Protein AF-A0A3N5RSR6-F1 (afdb_monomer_lite)

Secondary structure (DSSP, 8-state):
-----------SSSSGGGSSSSS-------------PPP-----EEEEEEEEEEEPPPSPEETT-EEEEEEEEEEEEEEEETTEEEEEEEEE--S-EEEEEES-TTTEEEESSEEETTSSHHHHSTTS---TTS-TT-EEEEEEE-SSEEEEEEEEEEETTEEE--EEEEEEE--EEEEEEEEEEE-SS-EEEEEEEEEEEE-TTSSEEEEEE--EEEEE-----TTEEEEEE----EEEEEEEEESTTSSSPEEEEEEEE-----EEEEEE--SSS-------------S-S----EEEESSSSEEEEEEETTTEEEEEEEEEE--

Structure (mmCIF, N/CA/C/O backbone):
data_AF-A0A3N5RSR6-F1
#
_entry.id   AF-A0A3N5RSR6-F1
#
loop_
_atom_site.group_PDB
_atom_site.id
_atom_site.type_symbol
_atom_site.label_atom_id
_atom_site.label_alt_id
_atom_site.label_comp_id
_atom_site.label_asym_id
_atom_site.label_entity_id
_atom_site.label_seq_id
_atom_site.pdbx_PDB_ins_code
_atom_site.Cartn_x
_atom_site.Cartn_y
_atom_site.Cartn_z
_atom_site.occupancy
_atom_site.B_iso_or_equiv
_atom_site.auth_seq_id
_atom_site.auth_comp_id
_atom_site.auth_asym_id
_atom_site.auth_atom_id
_atom_site.pdbx_PDB_model_num
ATOM 1 N N . MET A 1 1 ? 34.751 29.344 26.818 1.00 46.00 1 MET A N 1
ATOM 2 C CA . MET A 1 1 ? 35.137 29.212 28.244 1.00 46.00 1 MET A CA 1
ATOM 3 C C . MET A 1 1 ? 34.267 30.124 29.104 1.00 46.00 1 MET A C 1
ATOM 5 O O . MET A 1 1 ? 34.476 31.326 29.094 1.00 46.00 1 MET A O 1
ATOM 9 N N . LYS A 1 2 ? 33.291 29.572 29.833 1.00 42.16 2 LYS A N 1
ATOM 10 C CA . LYS A 1 2 ? 32.682 30.197 31.022 1.00 42.16 2 LYS A CA 1
ATOM 11 C C . LYS A 1 2 ? 32.022 29.085 31.840 1.00 42.16 2 LYS A C 1
ATOM 13 O O . LYS A 1 2 ? 31.161 28.369 31.344 1.00 42.16 2 LYS A O 1
ATOM 18 N N . ARG A 1 3 ? 32.546 28.877 33.049 1.00 50.34 3 ARG A N 1
ATOM 19 C CA . ARG A 1 3 ? 32.083 27.916 34.059 1.00 50.34 3 ARG A CA 1
ATOM 20 C C . ARG A 1 3 ? 30.879 28.501 34.797 1.00 50.34 3 ARG A C 1
ATOM 22 O O . ARG A 1 3 ? 30.901 29.691 35.086 1.00 50.34 3 ARG A O 1
ATOM 29 N N . SER A 1 4 ? 29.947 27.659 35.239 1.00 43.00 4 SER A N 1
ATOM 30 C CA . SER A 1 4 ? 29.294 27.838 36.543 1.00 43.00 4 SER A CA 1
ATOM 31 C C . SER A 1 4 ? 28.630 26.535 36.995 1.00 43.00 4 SER A C 1
ATOM 33 O O . SER A 1 4 ? 27.736 26.021 36.331 1.00 43.00 4 SER A O 1
ATOM 35 N N . ARG A 1 5 ? 29.133 25.985 38.106 1.00 54.22 5 ARG A N 1
ATOM 36 C CA . ARG A 1 5 ? 28.561 24.882 38.888 1.00 54.22 5 ARG A CA 1
ATOM 37 C C . ARG A 1 5 ? 27.907 25.503 40.121 1.00 54.22 5 ARG A C 1
ATOM 39 O O . ARG A 1 5 ? 28.571 26.266 40.812 1.00 54.22 5 ARG A O 1
ATOM 46 N N . PHE A 1 6 ? 26.688 25.093 40.441 1.00 48.69 6 PHE A N 1
ATOM 47 C CA . PHE A 1 6 ? 25.982 25.348 41.702 1.00 48.69 6 PHE A CA 1
ATOM 48 C C . PHE A 1 6 ? 24.958 24.202 41.868 1.00 48.69 6 PHE A C 1
ATOM 50 O O . PHE A 1 6 ? 24.439 23.735 40.865 1.00 48.69 6 PHE A O 1
ATOM 57 N N . TYR A 1 7 ? 24.635 23.631 43.029 1.00 45.34 7 TYR A N 1
ATOM 58 C CA . TYR A 1 7 ? 24.919 23.970 44.420 1.00 45.34 7 TYR A CA 1
ATOM 59 C C . TYR A 1 7 ? 24.929 22.673 45.254 1.00 45.34 7 TYR A C 1
ATOM 61 O O . TYR A 1 7 ? 24.190 21.729 44.985 1.00 45.34 7 TYR A O 1
ATOM 69 N N . LYS A 1 8 ? 25.783 22.645 46.277 1.00 49.31 8 LYS A N 1
ATOM 70 C CA . LYS A 1 8 ? 26.030 21.540 47.210 1.00 49.31 8 LYS A CA 1
ATOM 71 C C . LYS A 1 8 ? 25.359 21.907 48.542 1.00 49.31 8 LYS A C 1
ATOM 73 O O . LYS A 1 8 ? 25.861 22.789 49.224 1.00 49.31 8 LYS A O 1
ATOM 78 N N . HIS A 1 9 ? 24.264 21.254 48.931 1.00 47.22 9 HIS A N 1
ATOM 79 C CA . HIS A 1 9 ? 23.687 21.389 50.280 1.00 47.22 9 HIS A CA 1
ATOM 80 C C . HIS A 1 9 ? 23.251 20.019 50.806 1.00 47.22 9 HIS A C 1
ATOM 82 O O . HIS A 1 9 ? 22.114 19.597 50.650 1.00 47.22 9 HIS A O 1
ATOM 88 N N . GLN A 1 10 ? 24.188 19.299 51.425 1.00 53.41 10 GLN A N 1
ATOM 89 C CA . GLN A 1 10 ? 23.918 17.998 52.044 1.00 53.41 10 GLN A CA 1
ATOM 90 C C . GLN A 1 10 ? 24.814 17.790 53.275 1.00 53.41 10 GLN A C 1
ATOM 92 O O . GLN A 1 10 ? 25.630 16.874 53.314 1.00 53.41 10 GLN A O 1
ATOM 97 N N . LYS A 1 11 ? 24.741 18.690 54.270 1.00 52.78 11 LYS A N 1
ATOM 98 C CA . LYS A 1 11 ? 25.558 18.571 55.499 1.00 52.78 11 LYS A CA 1
ATOM 99 C C . LYS A 1 11 ? 24.916 19.061 56.811 1.00 52.78 11 LYS A C 1
ATOM 101 O O . LYS A 1 11 ? 25.646 19.319 57.755 1.00 52.78 11 LYS A O 1
ATOM 106 N N . TRP A 1 12 ? 23.585 19.131 56.920 1.00 49.50 12 TRP A N 1
ATOM 107 C CA . TRP A 1 12 ? 22.927 19.617 58.154 1.00 49.50 12 TRP A CA 1
ATOM 108 C C . TRP A 1 12 ? 21.860 18.693 58.774 1.00 49.50 12 TRP A C 1
ATOM 110 O O . TRP A 1 12 ? 21.184 19.089 59.711 1.00 49.50 12 TRP A O 1
ATOM 120 N N . HIS A 1 13 ? 21.714 17.439 58.332 1.00 49.50 13 HIS A N 1
ATOM 121 C CA . HIS A 1 13 ? 20.708 16.510 58.896 1.00 49.50 13 HIS A CA 1
ATOM 122 C C . HIS A 1 13 ? 21.265 15.433 59.841 1.00 49.50 13 HIS A C 1
ATOM 124 O O . HIS A 1 13 ? 20.544 14.519 60.222 1.00 49.50 13 HIS A O 1
ATOM 130 N N . LYS A 1 14 ? 22.535 15.526 60.261 1.00 48.72 14 LYS A N 1
ATOM 131 C CA . LYS A 1 14 ? 23.164 14.508 61.127 1.00 48.72 14 LYS A CA 1
ATOM 132 C C . LYS A 1 14 ? 23.177 14.824 62.629 1.00 48.72 14 LYS A C 1
ATOM 134 O O . LYS A 1 14 ? 23.734 14.038 63.380 1.00 48.72 14 LYS A O 1
ATOM 139 N N . ILE A 1 15 ? 22.568 15.925 63.081 1.00 53.19 15 ILE A N 1
ATOM 140 C CA . ILE A 1 15 ? 22.637 16.337 64.501 1.00 53.19 15 ILE A CA 1
ATOM 141 C C . ILE A 1 15 ? 21.310 16.128 65.263 1.00 53.19 15 ILE A C 1
ATOM 143 O O . ILE A 1 15 ? 21.313 16.067 66.484 1.00 53.19 15 ILE A O 1
ATOM 147 N N . ILE A 1 16 ? 20.182 15.893 64.582 1.00 54.12 16 ILE A N 1
ATOM 148 C CA . ILE A 1 16 ? 18.866 15.753 65.247 1.00 54.12 16 ILE A CA 1
ATOM 149 C C . ILE A 1 16 ? 18.558 14.299 65.686 1.00 54.12 16 ILE A C 1
ATOM 151 O O . ILE A 1 16 ? 17.614 14.052 66.426 1.00 54.12 16 ILE A O 1
ATOM 155 N N . LEU A 1 17 ? 19.387 13.317 65.315 1.00 50.59 17 LEU A N 1
ATOM 156 C CA . LEU A 1 17 ? 19.081 11.884 65.488 1.00 50.59 17 LEU A CA 1
ATOM 157 C C . LEU A 1 17 ? 19.551 11.256 66.820 1.00 50.59 17 LEU A C 1
ATOM 159 O O . LEU A 1 17 ? 19.378 10.060 67.009 1.00 50.59 17 LEU A O 1
ATOM 163 N N . ILE A 1 18 ? 20.131 12.025 67.750 1.00 54.00 18 ILE A N 1
ATOM 164 C CA . ILE A 1 18 ? 20.679 11.484 69.019 1.00 54.00 18 ILE A CA 1
ATOM 165 C C . ILE A 1 18 ? 19.851 11.894 70.257 1.00 54.00 18 ILE A C 1
ATOM 167 O O . ILE A 1 18 ? 20.045 11.353 71.339 1.00 54.00 18 ILE A O 1
ATOM 171 N N . MET A 1 19 ? 18.852 12.774 70.115 1.00 46.53 19 MET A N 1
ATOM 172 C CA . MET A 1 19 ? 18.077 13.310 71.249 1.00 46.53 19 MET A CA 1
ATOM 173 C C . MET A 1 19 ? 16.662 12.721 71.423 1.00 46.53 19 MET A C 1
ATOM 175 O O . MET A 1 19 ? 15.811 13.341 72.048 1.00 46.53 19 MET A O 1
ATOM 179 N N . ILE A 1 20 ? 16.388 11.520 70.900 1.00 53.72 20 ILE A N 1
ATOM 180 C CA . ILE A 1 20 ? 15.117 10.798 71.135 1.00 53.72 20 ILE A CA 1
ATOM 181 C C . ILE A 1 20 ? 15.414 9.327 71.464 1.00 53.72 20 ILE A C 1
ATOM 183 O O . ILE A 1 20 ? 14.908 8.413 70.823 1.00 53.72 20 ILE A O 1
ATOM 187 N N . PHE A 1 21 ? 16.306 9.076 72.427 1.00 46.81 21 PHE A N 1
ATOM 188 C CA . PHE A 1 21 ? 16.600 7.704 72.872 1.00 46.81 21 PHE A CA 1
ATOM 189 C C . PHE A 1 21 ? 16.637 7.516 74.397 1.00 46.81 21 PHE A C 1
ATOM 191 O O . PHE A 1 21 ? 17.017 6.452 74.866 1.00 46.81 21 PHE A O 1
ATOM 198 N N . LEU A 1 22 ? 16.229 8.515 75.193 1.00 49.72 22 LEU A N 1
ATOM 199 C CA . LEU A 1 22 ? 16.412 8.475 76.656 1.00 49.72 22 LEU A CA 1
ATOM 200 C C . LEU A 1 22 ? 15.155 8.711 77.511 1.00 49.72 22 LEU A C 1
ATOM 202 O O . LEU A 1 22 ? 15.279 8.861 78.720 1.00 49.72 22 LEU A O 1
ATOM 206 N N . LEU A 1 23 ? 13.946 8.685 76.941 1.00 51.28 23 LEU A N 1
ATOM 207 C CA . LEU A 1 23 ? 12.697 8.878 77.702 1.00 51.28 23 LEU A CA 1
ATOM 208 C C . LEU A 1 23 ? 11.580 7.913 77.263 1.00 51.28 23 LEU A C 1
ATOM 210 O O . LEU A 1 23 ? 10.551 8.335 76.749 1.00 51.28 23 LEU A O 1
ATOM 214 N N . SER A 1 24 ? 11.762 6.603 77.455 1.00 45.47 24 SER A N 1
ATOM 215 C CA . SER A 1 24 ? 10.621 5.664 77.532 1.00 45.47 24 SER A CA 1
ATOM 216 C C . SER A 1 24 ? 10.958 4.394 78.323 1.00 45.47 24 SER A C 1
ATOM 218 O O . SER A 1 24 ? 10.779 3.266 77.876 1.00 45.47 24 SER A O 1
ATOM 220 N N . SER A 1 25 ? 11.451 4.571 79.545 1.00 50.78 25 SER A N 1
ATOM 221 C CA . SER A 1 25 ? 11.433 3.519 80.560 1.00 50.78 25 SER A CA 1
ATOM 222 C C . SER A 1 25 ? 10.111 3.578 81.328 1.00 50.78 25 SER A C 1
ATOM 224 O O . SER A 1 25 ? 9.869 4.547 82.044 1.00 50.78 25 SER A O 1
ATOM 226 N N . GLY A 1 26 ? 9.297 2.524 81.222 1.00 53.34 26 GLY A N 1
ATOM 227 C CA . GLY A 1 26 ? 8.285 2.200 82.231 1.00 53.34 26 GLY A CA 1
ATOM 228 C C . GLY A 1 26 ? 6.832 2.243 81.767 1.00 53.34 26 GLY A C 1
ATOM 229 O O . GLY A 1 26 ? 6.121 3.206 82.021 1.00 53.34 26 GLY A O 1
ATOM 230 N N . SER A 1 27 ? 6.354 1.133 81.206 1.00 43.19 27 SER A N 1
ATOM 231 C CA . SER A 1 27 ? 5.020 0.633 81.543 1.00 43.19 27 SER A CA 1
ATOM 232 C C . SER A 1 27 ? 4.969 -0.867 81.267 1.00 43.19 27 SER A C 1
ATOM 234 O O . SER A 1 27 ? 4.920 -1.304 80.119 1.00 43.19 27 SER A O 1
ATOM 236 N N . ALA A 1 28 ? 5.032 -1.668 82.331 1.00 53.81 28 ALA A N 1
ATOM 237 C CA . ALA A 1 28 ? 4.642 -3.070 82.292 1.00 53.81 28 ALA A CA 1
ATOM 238 C C . ALA A 1 28 ? 3.106 -3.118 82.263 1.00 53.81 28 ALA A C 1
ATOM 240 O O . ALA A 1 28 ? 2.454 -3.358 83.276 1.00 53.81 28 ALA A O 1
ATOM 241 N N . GLY A 1 29 ? 2.530 -2.789 81.107 1.00 48.56 29 GLY A N 1
ATOM 242 C CA . GLY A 1 29 ? 1.118 -3.016 80.836 1.00 48.56 29 GLY A CA 1
ATOM 243 C C . GLY A 1 29 ? 0.870 -4.513 80.688 1.00 48.56 29 GLY A C 1
ATOM 244 O O . GLY A 1 29 ? 1.651 -5.211 80.040 1.00 48.56 29 GLY A O 1
ATOM 245 N N . GLN A 1 30 ? -0.203 -5.008 81.308 1.00 53.38 30 GLN A N 1
ATOM 246 C CA . GLN A 1 30 ? -0.726 -6.353 81.065 1.00 53.38 30 GLN A CA 1
ATOM 247 C C . GLN A 1 30 ? -0.778 -6.631 79.553 1.00 53.38 30 GLN A C 1
ATOM 249 O O . GLN A 1 30 ? -1.124 -5.716 78.802 1.00 53.38 30 GLN A O 1
ATOM 254 N N . PRO A 1 31 ? -0.471 -7.860 79.097 1.00 53.44 31 PRO A N 1
ATOM 255 C CA . PRO A 1 31 ? -0.629 -8.227 77.699 1.00 53.44 31 PRO A CA 1
ATOM 256 C C . PRO A 1 31 ? -2.110 -8.095 77.335 1.00 53.44 31 PRO A C 1
ATOM 258 O O . PRO A 1 31 ? -2.914 -8.991 77.586 1.00 53.44 31 PRO A O 1
ATOM 261 N N . THR A 1 32 ? -2.493 -6.954 76.767 1.00 56.91 32 THR A N 1
ATOM 262 C CA . THR A 1 32 ? -3.723 -6.853 76.000 1.00 56.91 32 THR A CA 1
ATOM 263 C C . THR A 1 32 ? -3.599 -7.865 74.875 1.00 56.91 32 THR A C 1
ATOM 265 O O . THR A 1 32 ? -2.554 -7.964 74.228 1.00 56.91 32 THR A O 1
ATOM 268 N N . ALA A 1 33 ? -4.639 -8.680 74.694 1.00 54.03 33 ALA A N 1
ATOM 269 C CA . ALA A 1 33 ? -4.689 -9.640 73.608 1.00 54.03 33 ALA A CA 1
ATOM 270 C C . ALA A 1 33 ? -4.354 -8.899 72.310 1.00 54.03 33 ALA A C 1
ATOM 272 O O . ALA A 1 33 ? -5.080 -7.989 71.907 1.00 54.03 33 ALA A O 1
ATOM 273 N N . VAL A 1 34 ? -3.215 -9.246 71.704 1.00 51.59 34 VAL A N 1
ATOM 274 C CA . VAL A 1 34 ? -2.830 -8.767 70.381 1.00 51.59 34 VAL A CA 1
ATOM 275 C C . VAL A 1 34 ? -3.913 -9.286 69.454 1.00 51.59 34 VAL A C 1
ATOM 277 O O . VAL A 1 34 ? -3.921 -10.458 69.081 1.00 51.59 34 VAL A O 1
ATOM 280 N N . GLN A 1 35 ? -4.888 -8.432 69.157 1.00 64.06 35 GLN A N 1
ATOM 281 C CA . GLN A 1 35 ? -5.857 -8.699 68.120 1.00 64.06 35 GLN A CA 1
ATOM 282 C C . GLN A 1 35 ? -5.034 -8.871 66.853 1.00 64.06 35 GLN A C 1
ATOM 284 O O . GLN A 1 35 ? -4.382 -7.925 66.406 1.00 64.06 35 GLN A O 1
ATOM 289 N N . ALA A 1 36 ? -4.966 -10.115 66.369 1.00 57.25 36 ALA A N 1
ATOM 290 C CA . ALA A 1 36 ? -4.236 -10.456 65.165 1.00 57.25 36 ALA A CA 1
ATOM 291 C C . ALA A 1 36 ? -4.597 -9.415 64.107 1.00 57.25 36 ALA A C 1
ATOM 293 O O . ALA A 1 36 ? -5.787 -9.183 63.859 1.00 57.25 36 ALA A O 1
ATOM 294 N N . ALA A 1 37 ? -3.579 -8.742 63.557 1.00 59.03 37 ALA A N 1
ATOM 295 C CA . ALA A 1 37 ? -3.783 -7.845 62.434 1.00 59.03 37 ALA A CA 1
ATOM 296 C C . ALA A 1 37 ? -4.652 -8.609 61.426 1.00 59.03 37 ALA A C 1
ATOM 298 O O . ALA A 1 37 ? -4.328 -9.774 61.155 1.00 59.03 37 ALA A O 1
ATOM 299 N N . PRO A 1 38 ? -5.777 -8.029 60.958 1.00 62.97 38 PRO A N 1
ATOM 300 C CA . PRO A 1 38 ? -6.641 -8.713 60.010 1.00 62.97 38 PRO A CA 1
ATOM 301 C C . PRO A 1 38 ? -5.745 -9.284 58.910 1.00 62.97 38 PRO A C 1
ATOM 303 O O . PRO A 1 38 ? -4.837 -8.566 58.470 1.00 62.97 38 PRO A O 1
ATOM 306 N N . PRO A 1 39 ? -5.905 -10.578 58.558 1.00 62.19 39 PRO A N 1
ATOM 307 C CA . PRO A 1 39 ? -5.008 -11.245 57.626 1.00 62.19 39 PRO A CA 1
ATOM 308 C C . PRO A 1 39 ? -4.852 -10.329 56.428 1.00 62.19 39 PRO A C 1
ATOM 310 O O . PRO A 1 39 ? -5.868 -9.863 55.907 1.00 62.19 39 PRO A O 1
ATOM 313 N N . ALA A 1 40 ? -3.601 -9.995 56.086 1.00 58.41 40 ALA A N 1
ATOM 314 C CA . ALA A 1 40 ? -3.299 -9.111 54.974 1.00 58.41 40 ALA A CA 1
ATOM 315 C C . ALA A 1 40 ? -4.098 -9.628 53.782 1.00 58.41 40 ALA A C 1
ATOM 317 O O . ALA A 1 40 ? -3.806 -10.702 53.259 1.00 58.41 40 ALA A O 1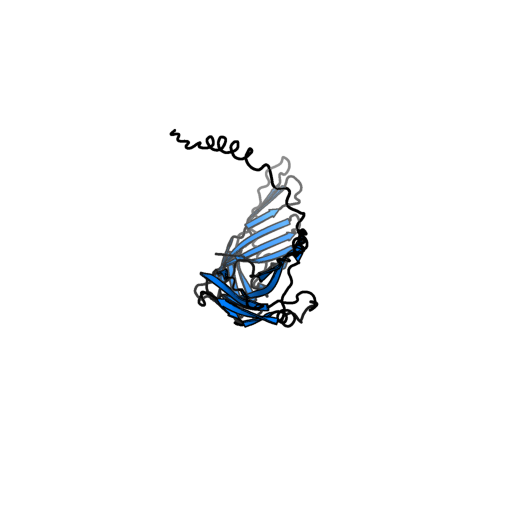
ATOM 318 N N . GLN A 1 41 ? -5.185 -8.930 53.448 1.00 59.28 41 GLN A N 1
ATOM 319 C CA . GLN A 1 41 ? -5.999 -9.309 52.314 1.00 59.28 41 GLN A CA 1
ATOM 320 C C . GLN A 1 41 ? -5.052 -9.197 51.134 1.00 59.28 41 GLN A C 1
ATOM 322 O O . GLN A 1 41 ? -4.511 -8.121 50.885 1.00 59.28 41 GLN A O 1
ATOM 327 N N . ASP A 1 42 ? -4.779 -10.324 50.481 1.00 60.94 42 ASP A N 1
ATOM 328 C CA . ASP A 1 42 ? -3.998 -10.376 49.257 1.00 60.94 42 ASP A CA 1
ATOM 329 C C . ASP A 1 42 ? -4.730 -9.512 48.221 1.00 60.94 42 ASP A C 1
ATOM 331 O O . ASP A 1 42 ? -5.625 -9.978 47.512 1.00 60.94 42 ASP A O 1
ATOM 335 N N . VAL A 1 43 ? -4.411 -8.214 48.192 1.00 57.91 43 VAL A N 1
ATOM 336 C CA . VAL A 1 43 ? -5.059 -7.249 47.307 1.00 57.91 43 VAL A CA 1
ATOM 337 C C . VAL A 1 43 ? -4.687 -7.642 45.889 1.00 57.91 43 VAL A C 1
ATOM 339 O O . VAL A 1 43 ? -3.573 -7.404 45.417 1.00 57.91 43 VAL A O 1
ATOM 342 N N . THR A 1 44 ? -5.641 -8.276 45.219 1.00 68.06 44 THR A N 1
ATOM 343 C CA . THR A 1 44 ? -5.511 -8.648 43.820 1.00 68.06 44 THR A CA 1
ATOM 344 C C . THR A 1 44 ? -5.838 -7.410 42.997 1.00 68.06 44 THR A C 1
ATOM 346 O O . THR A 1 44 ? -6.984 -7.172 42.631 1.00 68.06 44 THR A O 1
ATOM 349 N N . ASN A 1 45 ? -4.830 -6.578 42.741 1.00 70.31 45 ASN A N 1
ATOM 350 C CA . ASN A 1 45 ? -4.965 -5.500 41.768 1.00 70.31 45 ASN A CA 1
ATOM 351 C C . ASN A 1 45 ? -4.843 -6.122 40.378 1.00 70.31 45 ASN A C 1
ATOM 353 O O . ASN A 1 45 ? -3.755 -6.567 40.013 1.00 70.31 45 ASN A O 1
ATOM 357 N N . VAL A 1 46 ? -5.951 -6.172 39.635 1.00 80.94 46 VAL A N 1
ATOM 358 C CA . VAL A 1 46 ? -5.971 -6.527 38.210 1.00 80.94 46 VAL A CA 1
ATOM 359 C C . VAL A 1 46 ? -6.240 -5.255 37.419 1.00 80.94 46 VAL A C 1
ATOM 361 O O . VAL A 1 46 ? -7.307 -4.657 37.532 1.00 80.94 46 VAL A O 1
ATOM 364 N N . SER A 1 47 ? -5.268 -4.844 36.619 1.00 86.25 47 SER A N 1
ATOM 365 C CA . SER A 1 47 ? -5.398 -3.798 35.616 1.00 86.25 47 SER A CA 1
ATOM 366 C C . SER A 1 47 ? -5.770 -4.464 34.293 1.00 86.25 47 SER A C 1
ATOM 368 O O . SER A 1 47 ? -5.143 -5.428 33.861 1.00 86.25 47 SER A O 1
ATOM 370 N N . THR A 1 48 ? -6.853 -4.000 33.675 1.00 89.62 48 THR A N 1
ATOM 371 C CA . THR A 1 48 ? -7.275 -4.449 32.343 1.00 89.62 48 THR A CA 1
ATOM 372 C C . THR A 1 48 ? -7.142 -3.281 31.386 1.00 89.62 48 THR A C 1
ATOM 374 O O . THR A 1 48 ? -7.623 -2.187 31.679 1.00 89.62 48 THR A O 1
ATOM 377 N N . ARG A 1 49 ? -6.520 -3.518 30.234 1.00 92.06 49 ARG A N 1
ATOM 378 C CA . ARG A 1 49 ? -6.353 -2.526 29.177 1.00 92.06 49 ARG A CA 1
ATOM 379 C C . ARG A 1 49 ? -7.026 -3.019 27.905 1.00 92.06 49 ARG A C 1
ATOM 381 O O . ARG A 1 49 ? -6.746 -4.116 27.432 1.00 92.06 49 ARG A O 1
ATOM 388 N N . TYR A 1 50 ? -7.870 -2.172 27.332 1.00 94.81 50 TYR A N 1
ATOM 389 C CA . TYR A 1 50 ? -8.465 -2.391 26.018 1.00 94.81 50 TYR A CA 1
ATOM 390 C C . TYR A 1 50 ? -7.785 -1.501 24.982 1.00 94.81 50 TYR A C 1
ATOM 392 O O . TYR A 1 50 ? -7.502 -0.331 25.254 1.00 94.81 50 TYR A O 1
ATOM 400 N N . HIS A 1 51 ? -7.512 -2.053 23.806 1.00 94.69 51 HIS A N 1
ATOM 401 C CA . HIS A 1 51 ? -6.926 -1.326 22.684 1.00 94.69 51 HIS A CA 1
ATOM 402 C C . HIS A 1 51 ? -7.301 -1.989 21.350 1.00 94.69 51 HIS A C 1
ATOM 404 O O . HIS A 1 51 ? -7.942 -3.041 21.335 1.00 94.69 51 HIS A O 1
ATOM 410 N N . PHE A 1 52 ? -6.923 -1.367 20.232 1.00 95.81 52 PHE A N 1
ATOM 411 C CA . PHE A 1 52 ? -7.062 -1.954 18.898 1.00 95.81 52 PHE A CA 1
ATOM 412 C C . PHE A 1 52 ? -5.687 -2.284 18.318 1.00 95.81 52 PHE A C 1
ATOM 414 O O . PHE A 1 52 ? -4.767 -1.472 18.427 1.00 95.81 52 PHE A O 1
ATOM 421 N N . SER A 1 53 ? -5.575 -3.442 17.671 1.00 94.56 53 SER A N 1
ATOM 422 C CA . SER A 1 53 ? -4.574 -3.682 16.631 1.00 94.56 53 SER A CA 1
ATOM 423 C C . SER A 1 53 ? -5.187 -3.278 15.295 1.00 94.56 53 SER A C 1
ATOM 425 O O . SER A 1 53 ? -6.308 -3.683 14.989 1.00 94.56 53 SER A O 1
ATOM 427 N N . ILE A 1 54 ? -4.500 -2.423 14.540 1.00 94.88 54 ILE A N 1
ATOM 428 C CA . ILE A 1 54 ? -4.999 -1.863 13.281 1.00 94.88 54 ILE A CA 1
ATOM 429 C C . ILE A 1 54 ? -3.959 -2.153 12.208 1.00 94.88 54 ILE A C 1
ATOM 431 O O . ILE A 1 54 ? -2.847 -1.624 12.266 1.00 94.88 54 ILE A O 1
ATOM 435 N N . LEU A 1 55 ? -4.325 -2.980 11.234 1.00 93.31 55 LEU A N 1
ATOM 436 C CA . LEU A 1 55 ? -3.504 -3.266 10.067 1.00 93.31 55 LEU A CA 1
ATOM 437 C C . LEU A 1 55 ? -3.880 -2.298 8.944 1.00 93.31 55 LEU A C 1
ATOM 439 O O . LEU A 1 55 ? -5.003 -2.319 8.443 1.00 93.31 55 LEU A O 1
ATOM 443 N N . ILE A 1 56 ? -2.931 -1.442 8.575 1.00 90.44 56 ILE A N 1
ATOM 444 C CA . ILE A 1 56 ? -3.049 -0.480 7.473 1.00 90.44 56 ILE A CA 1
ATOM 445 C C . ILE A 1 56 ? -2.282 -1.035 6.267 1.00 90.44 56 ILE A C 1
ATOM 447 O O . ILE A 1 56 ? -1.263 -1.703 6.469 1.00 90.44 56 ILE A O 1
ATOM 451 N N . PRO A 1 57 ? -2.736 -0.779 5.025 1.00 85.12 57 PRO A N 1
ATOM 452 C CA . PRO A 1 57 ? -1.976 -1.109 3.828 1.00 85.12 57 PRO A CA 1
ATOM 453 C C . PRO A 1 57 ? -0.550 -0.540 3.889 1.00 85.12 57 PRO A C 1
ATOM 455 O O . PRO A 1 57 ? -0.334 0.538 4.450 1.00 85.12 57 PRO A O 1
ATOM 458 N N . PRO A 1 58 ? 0.429 -1.234 3.292 1.00 84.75 58 PRO A N 1
ATOM 459 C CA . PRO A 1 58 ? 1.785 -0.717 3.198 1.00 84.75 58 PRO A CA 1
ATOM 460 C C . PRO A 1 58 ? 1.822 0.577 2.376 1.00 84.75 58 PRO A C 1
ATOM 462 O O . PRO A 1 58 ? 1.090 0.731 1.397 1.00 84.75 58 PRO A O 1
ATOM 465 N N . ASP A 1 59 ? 2.713 1.493 2.754 1.00 84.38 59 ASP A N 1
ATOM 466 C CA . ASP A 1 59 ? 2.968 2.704 1.977 1.00 84.38 59 ASP A CA 1
ATOM 467 C C . ASP A 1 59 ? 3.555 2.370 0.586 1.00 84.38 59 ASP A C 1
ATOM 469 O O . ASP A 1 59 ? 4.358 1.438 0.462 1.00 84.38 59 ASP A O 1
ATOM 473 N N . PRO A 1 60 ? 3.245 3.168 -0.455 1.00 88.12 60 PRO A N 1
ATOM 474 C CA . PRO A 1 60 ? 2.389 4.357 -0.425 1.00 88.12 60 PRO A CA 1
ATOM 475 C C . PRO A 1 60 ? 0.887 4.045 -0.570 1.00 88.12 60 PRO A C 1
ATOM 477 O O . PRO A 1 60 ? 0.488 3.215 -1.385 1.00 88.12 60 PRO A O 1
ATOM 480 N N . ILE A 1 61 ? 0.037 4.812 0.124 1.00 89.69 61 ILE A N 1
ATOM 481 C CA . ILE A 1 61 ? -1.416 4.821 -0.115 1.00 89.69 61 ILE A CA 1
ATOM 482 C C . ILE A 1 61 ? -1.721 5.752 -1.296 1.00 89.69 61 ILE A C 1
ATOM 484 O O . ILE A 1 61 ? -1.524 6.966 -1.230 1.00 89.69 61 ILE A O 1
ATOM 488 N N . CYS A 1 62 ? -2.213 5.190 -2.392 1.00 88.12 62 CYS A N 1
ATOM 489 C CA . CYS A 1 62 ? -2.467 5.882 -3.648 1.00 88.12 62 CYS A CA 1
ATOM 490 C C . CYS A 1 62 ? -3.876 6.472 -3.709 1.00 88.12 62 CYS A C 1
ATOM 492 O O . CYS A 1 62 ? -4.866 5.800 -3.429 1.00 88.12 62 CYS A O 1
ATOM 494 N N . ALA A 1 63 ? -3.984 7.722 -4.156 1.00 89.25 63 ALA A N 1
ATOM 495 C CA . ALA A 1 63 ? -5.271 8.320 -4.487 1.00 89.25 63 ALA A CA 1
ATOM 496 C C . ALA A 1 63 ? -5.979 7.548 -5.622 1.00 89.25 63 ALA A C 1
ATOM 498 O O . ALA A 1 63 ? -5.361 7.156 -6.613 1.00 89.25 63 ALA A O 1
ATOM 499 N N . GLY A 1 64 ? -7.292 7.390 -5.490 1.00 82.38 64 GLY A N 1
ATOM 500 C CA . GLY A 1 64 ? -8.183 6.658 -6.390 1.00 82.38 64 GLY A CA 1
ATOM 501 C C . GLY A 1 64 ? -8.314 5.161 -6.100 1.00 82.38 64 GLY A C 1
ATOM 502 O O . GLY A 1 64 ? -8.979 4.485 -6.875 1.00 82.38 64 GLY A O 1
ATOM 503 N N . GLN A 1 65 ? -7.685 4.642 -5.041 1.00 84.19 65 GLN A N 1
ATOM 504 C CA . GLN A 1 65 ? -7.658 3.210 -4.726 1.00 84.19 65 GLN A CA 1
ATOM 505 C C . GLN A 1 65 ? -8.449 2.878 -3.456 1.00 84.19 65 GLN A C 1
ATOM 507 O O . GLN A 1 65 ? -8.612 3.719 -2.565 1.00 84.19 65 GLN A O 1
ATOM 512 N N . ASP A 1 66 ? -8.905 1.630 -3.383 1.00 88.50 66 ASP A N 1
ATOM 513 C CA . ASP A 1 66 ? -9.531 1.043 -2.203 1.00 88.50 66 ASP A CA 1
ATOM 514 C C . ASP A 1 66 ? -8.531 0.160 -1.458 1.00 88.50 66 ASP A C 1
ATOM 516 O O . ASP A 1 66 ? -7.821 -0.636 -2.069 1.00 88.50 66 ASP A O 1
ATOM 520 N N . TYR A 1 67 ? -8.514 0.270 -0.133 1.00 90.25 67 TYR A N 1
ATOM 521 C CA . TYR A 1 67 ? -7.630 -0.500 0.732 1.00 90.25 67 TYR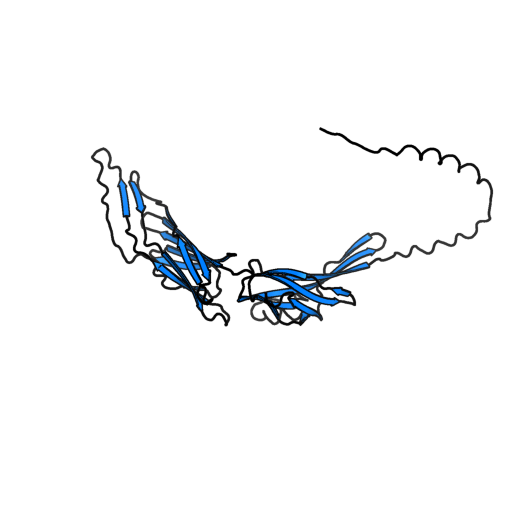 A CA 1
ATOM 522 C C . TYR A 1 67 ? -8.400 -1.166 1.856 1.00 90.25 67 TYR A C 1
ATOM 524 O O . TYR A 1 67 ? -9.212 -0.524 2.520 1.00 90.25 67 TYR A O 1
ATOM 532 N N . ASP A 1 68 ? -8.090 -2.424 2.116 1.00 91.94 68 ASP A N 1
ATOM 533 C CA . ASP A 1 68 ? -8.628 -3.140 3.260 1.00 91.94 68 ASP A CA 1
ATOM 534 C C . ASP A 1 68 ? -7.880 -2.736 4.540 1.00 91.94 68 ASP A C 1
ATOM 536 O O . ASP A 1 68 ? -6.651 -2.672 4.581 1.00 91.94 68 ASP A O 1
ATOM 540 N N . ILE A 1 69 ? -8.644 -2.426 5.585 1.00 94.06 69 ILE A N 1
ATOM 541 C CA . ILE A 1 69 ? -8.182 -2.070 6.923 1.00 94.06 69 ILE A CA 1
ATOM 542 C C . ILE A 1 69 ? -8.779 -3.077 7.894 1.00 94.06 69 ILE A C 1
ATOM 544 O O . ILE A 1 69 ? -10.001 -3.142 8.064 1.00 94.06 69 ILE A O 1
ATOM 548 N N . ILE A 1 70 ? -7.914 -3.846 8.545 1.00 93.06 70 ILE A N 1
ATOM 549 C CA . ILE A 1 70 ? -8.326 -4.859 9.516 1.00 93.06 70 ILE A CA 1
ATOM 550 C C . ILE A 1 70 ? -8.144 -4.280 10.913 1.00 93.06 70 ILE A C 1
ATOM 552 O O . ILE A 1 70 ? -7.071 -3.787 11.264 1.00 93.06 70 ILE A O 1
ATOM 556 N N . VAL A 1 71 ? -9.209 -4.321 11.709 1.00 94.81 71 VAL A N 1
ATOM 557 C CA . VAL A 1 71 ? -9.225 -3.815 13.081 1.00 94.81 71 VAL A CA 1
ATOM 558 C C . VAL A 1 71 ? -9.595 -4.942 14.029 1.00 94.81 71 VAL A C 1
ATOM 560 O O . VAL A 1 71 ? -10.675 -5.522 13.922 1.00 94.81 71 VAL A O 1
ATOM 563 N N . THR A 1 72 ? -8.729 -5.198 15.003 1.00 94.31 72 THR A N 1
ATOM 564 C CA . THR A 1 72 ? -8.915 -6.258 15.996 1.00 94.31 72 THR A CA 1
ATOM 565 C C . THR A 1 72 ? -8.962 -5.637 17.391 1.00 94.31 72 THR A C 1
ATOM 567 O O . THR A 1 72 ? -7.981 -5.025 17.821 1.00 94.31 72 THR A O 1
ATOM 570 N N . PRO A 1 73 ? -10.082 -5.754 18.126 1.00 95.06 73 PRO A N 1
ATOM 571 C CA . PRO A 1 73 ? -10.171 -5.341 19.510 1.00 95.06 73 PRO A CA 1
ATOM 572 C C . PRO A 1 73 ? -9.505 -6.351 20.425 1.00 95.06 73 PRO A C 1
ATOM 574 O O . PRO A 1 73 ? -9.796 -7.545 20.390 1.00 95.06 73 PRO A O 1
ATOM 577 N N . LEU A 1 74 ? -8.612 -5.835 21.261 1.00 93.94 74 LEU A N 1
ATOM 578 C CA . LEU A 1 74 ? -7.720 -6.611 22.098 1.00 93.94 74 LEU A CA 1
ATOM 579 C C . LEU A 1 74 ? -7.911 -6.247 23.568 1.00 93.94 74 LEU A C 1
ATOM 581 O O . LEU A 1 74 ? -8.179 -5.094 23.929 1.00 93.94 74 LEU A O 1
ATOM 585 N N . LYS A 1 75 ? -7.751 -7.257 24.419 1.00 93.12 75 LYS A N 1
ATOM 586 C CA . LYS A 1 75 ? -7.736 -7.133 25.873 1.00 93.12 75 LYS A CA 1
ATOM 587 C C . LYS A 1 75 ? -6.420 -7.674 26.410 1.00 93.12 75 LYS A C 1
ATOM 589 O O . LYS A 1 75 ? -6.161 -8.870 26.290 1.00 93.12 75 LYS A O 1
ATOM 594 N N . ASP A 1 76 ? -5.684 -6.808 27.092 1.00 90.75 76 ASP A N 1
ATOM 595 C CA . ASP A 1 76 ? -4.537 -7.185 27.911 1.00 90.75 76 ASP A CA 1
ATOM 596 C C . ASP A 1 76 ? -4.887 -7.012 29.382 1.00 90.75 76 ASP A C 1
ATOM 598 O O . ASP A 1 76 ? -5.777 -6.236 29.758 1.00 90.75 76 ASP A O 1
ATOM 602 N N . GLY A 1 77 ? -4.115 -7.655 30.245 1.00 87.19 77 GLY A N 1
ATOM 603 C CA . GLY A 1 77 ? -4.087 -7.220 31.621 1.00 87.19 77 GLY A CA 1
ATOM 604 C C . GLY A 1 77 ? -2.896 -7.724 32.393 1.00 87.19 77 GLY A C 1
ATOM 605 O O . GLY A 1 77 ? -2.252 -8.724 32.074 1.00 87.19 77 GLY A O 1
ATOM 606 N N . ASP A 1 78 ? -2.626 -6.971 33.436 1.00 87.19 78 ASP A N 1
ATOM 607 C CA . ASP A 1 78 ? -1.522 -7.152 34.343 1.00 87.19 78 ASP A CA 1
ATOM 608 C C . ASP A 1 78 ? -2.057 -7.097 35.768 1.00 87.19 78 ASP A C 1
ATOM 610 O O . ASP A 1 78 ? -3.060 -6.447 36.069 1.00 87.19 78 ASP A O 1
ATOM 614 N N . GLY A 1 79 ? -1.419 -7.819 36.673 1.00 84.75 79 GLY A N 1
ATOM 615 C CA . GLY A 1 79 ? -1.857 -7.815 38.049 1.00 84.75 79 GLY A CA 1
ATOM 616 C C . GLY A 1 79 ? -0.827 -8.342 39.012 1.00 84.75 79 GLY A C 1
ATOM 617 O O . GLY A 1 79 ? 0.285 -8.726 38.644 1.00 84.75 79 GLY A O 1
ATOM 618 N N . LYS A 1 80 ? -1.207 -8.334 40.286 1.00 82.25 80 LYS A N 1
ATOM 619 C CA . LYS A 1 80 ? -0.447 -8.982 41.351 1.00 82.25 80 LYS A CA 1
ATOM 620 C C . LYS A 1 80 ? -1.342 -9.949 42.099 1.00 82.25 80 LYS A C 1
ATOM 622 O O . LYS A 1 80 ? -2.403 -9.557 42.570 1.00 82.25 80 LYS A O 1
ATOM 627 N N . PHE A 1 81 ? -0.884 -11.182 42.249 1.00 77.44 81 PHE A N 1
ATOM 628 C CA . PHE A 1 81 ? -1.509 -12.184 43.101 1.00 77.44 81 PHE A CA 1
ATOM 629 C C . PHE A 1 81 ? -0.458 -12.689 44.087 1.00 77.44 81 PHE A C 1
ATOM 631 O O . PHE A 1 81 ? 0.618 -13.114 43.672 1.00 77.44 81 PHE A O 1
ATOM 638 N N . LYS A 1 82 ? -0.725 -12.580 45.395 1.00 82.81 82 LYS A N 1
ATOM 639 C CA . LYS A 1 82 ? 0.226 -12.968 46.459 1.00 82.81 82 LYS A CA 1
ATOM 640 C C . LYS A 1 82 ? 1.624 -12.350 46.291 1.00 82.81 82 LYS A C 1
ATOM 642 O O . LYS A 1 82 ? 2.648 -13.014 46.419 1.00 82.81 82 LYS A O 1
ATOM 647 N N . GLY A 1 83 ? 1.671 -11.074 45.902 1.00 78.62 83 GLY A N 1
ATOM 648 C CA . GLY A 1 83 ? 2.918 -10.345 45.636 1.00 78.62 83 GLY A CA 1
ATOM 649 C C . GLY A 1 83 ? 3.621 -10.692 44.315 1.00 78.62 83 GLY A C 1
ATOM 650 O O . GLY A 1 83 ? 4.515 -9.949 43.906 1.00 78.62 83 GLY A O 1
ATOM 651 N N . GLN A 1 84 ? 3.200 -11.742 43.605 1.00 81.75 84 GLN A N 1
ATOM 652 C CA . GLN A 1 84 ? 3.740 -12.107 42.296 1.00 81.75 84 GLN A CA 1
ATOM 653 C C . GLN A 1 84 ? 3.015 -11.343 41.192 1.00 81.75 84 GLN A C 1
ATOM 655 O O . GLN A 1 84 ? 1.785 -11.343 41.127 1.00 81.75 84 GLN A O 1
ATOM 660 N N . LYS A 1 85 ? 3.781 -10.671 40.328 1.00 85.00 85 LYS A N 1
ATOM 661 C CA . LYS A 1 85 ? 3.232 -10.035 39.129 1.00 85.00 85 LYS A CA 1
ATOM 662 C C . LYS A 1 85 ? 2.867 -11.111 38.112 1.00 85.00 85 LYS A C 1
ATOM 664 O O . LYS A 1 85 ? 3.677 -11.999 37.866 1.00 85.00 85 LYS A O 1
ATOM 669 N N . PHE A 1 86 ? 1.702 -10.985 37.495 1.00 81.12 86 PHE A N 1
ATOM 670 C CA . PHE A 1 86 ? 1.337 -11.755 36.314 1.00 81.12 86 PHE A CA 1
ATOM 671 C C . PHE A 1 86 ? 0.851 -10.808 35.219 1.00 81.12 86 PHE A C 1
ATOM 673 O O . PHE A 1 86 ? 0.312 -9.739 35.498 1.00 81.12 86 PHE A O 1
ATOM 680 N N . THR A 1 87 ? 1.044 -11.221 33.978 1.00 82.75 87 THR A N 1
ATOM 681 C CA . THR A 1 87 ? 0.446 -10.631 32.781 1.00 82.75 87 THR A CA 1
ATOM 682 C C . THR A 1 87 ? -0.263 -11.766 32.071 1.00 82.75 87 THR A C 1
ATOM 684 O O . THR A 1 87 ? 0.311 -12.850 31.968 1.00 82.75 87 THR A O 1
ATOM 687 N N . TYR A 1 88 ? -1.505 -11.565 31.645 1.00 78.88 88 TYR A N 1
ATOM 688 C CA . TYR A 1 88 ? -2.161 -12.541 30.780 1.00 78.88 88 TYR A CA 1
ATOM 689 C C . TYR A 1 88 ? -2.072 -12.094 29.328 1.00 78.88 88 TYR A C 1
ATOM 691 O O . TYR A 1 88 ? -2.088 -10.896 29.039 1.00 78.88 88 TYR A O 1
ATOM 699 N N . ASP A 1 89 ? -1.976 -13.085 28.446 1.00 77.25 89 ASP A N 1
ATOM 700 C CA . ASP A 1 89 ? -1.787 -12.879 27.018 1.00 77.25 89 ASP A CA 1
ATOM 701 C C . ASP A 1 89 ? -2.953 -12.111 26.398 1.00 77.25 89 ASP A C 1
ATOM 703 O O . ASP A 1 89 ? -4.110 -12.240 26.818 1.00 77.25 89 ASP A O 1
ATOM 707 N N . THR A 1 90 ? -2.623 -11.321 25.382 1.00 82.38 90 THR A N 1
ATOM 708 C CA . THR A 1 90 ? -3.566 -10.553 24.581 1.00 82.38 90 THR A CA 1
ATOM 709 C C . THR A 1 90 ? -4.673 -11.462 24.054 1.00 82.38 90 THR A C 1
ATOM 711 O O . THR A 1 90 ? -4.420 -12.432 23.340 1.00 82.38 90 THR A O 1
ATOM 714 N N . LYS A 1 91 ? -5.921 -11.146 24.410 1.00 85.12 91 LYS A N 1
ATOM 715 C CA . LYS A 1 91 ? -7.104 -11.864 23.923 1.00 85.12 91 LYS A CA 1
ATOM 716 C C . LYS A 1 91 ? -7.854 -11.027 22.904 1.00 85.12 91 LYS A C 1
ATOM 718 O O . LYS A 1 91 ? -8.209 -9.881 23.194 1.00 85.12 91 LYS A O 1
ATOM 723 N N . ASN A 1 92 ? -8.171 -11.636 21.767 1.00 89.31 92 ASN A N 1
ATOM 724 C CA . ASN A 1 92 ? -9.065 -11.038 20.787 1.00 89.31 92 ASN A CA 1
ATOM 725 C C . ASN A 1 92 ? -10.496 -11.003 21.332 1.00 89.31 92 ASN A C 1
ATOM 727 O O . ASN A 1 92 ? -10.964 -11.947 21.975 1.00 89.31 92 ASN A O 1
ATOM 731 N N . LEU A 1 93 ? -11.198 -9.905 21.072 1.00 90.19 93 LEU A N 1
ATOM 732 C CA . LEU A 1 93 ? -12.580 -9.707 21.487 1.00 90.19 93 LEU A CA 1
ATOM 733 C C . LEU A 1 93 ? -13.525 -9.874 20.291 1.00 90.19 93 LEU A C 1
ATOM 735 O O . LEU A 1 93 ? -13.322 -9.309 19.217 1.00 90.19 93 LEU A O 1
ATOM 739 N N . VAL A 1 94 ? -14.598 -10.631 20.491 1.00 91.06 94 VAL A N 1
ATOM 740 C CA . VAL A 1 94 ? -15.635 -10.903 19.484 1.00 91.06 94 VAL A CA 1
ATOM 741 C C . VAL A 1 94 ? -16.924 -10.179 19.872 1.00 91.06 94 VAL A C 1
ATOM 743 O O . VAL A 1 94 ? -17.194 -9.983 21.057 1.00 91.06 94 VAL A O 1
ATOM 746 N N . GLY A 1 95 ? -17.725 -9.779 18.883 1.00 91.00 95 GLY A N 1
ATOM 747 C CA . GLY A 1 95 ? -19.013 -9.121 19.102 1.00 91.00 95 GLY A CA 1
ATOM 748 C C . GLY A 1 95 ? -18.900 -7.640 19.469 1.00 91.00 95 GLY A C 1
ATOM 749 O O . GLY A 1 95 ? -19.885 -7.034 19.888 1.00 91.00 95 GLY A O 1
ATOM 750 N N . ILE A 1 96 ? -17.719 -7.034 19.317 1.00 94.81 96 ILE A N 1
ATOM 751 C CA . ILE A 1 96 ? -17.509 -5.615 19.608 1.00 94.81 96 ILE A CA 1
ATOM 752 C C . ILE A 1 96 ? -17.920 -4.795 18.389 1.00 94.81 96 ILE A C 1
ATOM 754 O O . ILE A 1 96 ? -17.382 -4.979 17.301 1.00 94.81 96 ILE A O 1
ATOM 758 N N . THR A 1 97 ? -18.864 -3.867 18.563 1.00 96.06 97 THR A N 1
ATOM 759 C CA . THR A 1 97 ? -19.215 -2.906 17.507 1.00 96.06 97 THR A CA 1
ATOM 760 C C . THR A 1 97 ? -18.161 -1.807 17.452 1.00 96.06 97 THR A C 1
ATOM 762 O O . THR A 1 97 ? -18.007 -1.050 18.410 1.00 96.06 97 THR A O 1
ATOM 765 N N . ILE A 1 98 ? -17.464 -1.713 16.325 1.00 97.25 98 ILE A N 1
ATOM 766 C CA . ILE A 1 98 ? -16.418 -0.730 16.057 1.00 97.25 98 ILE A CA 1
ATOM 767 C C . ILE A 1 98 ? -16.977 0.303 15.079 1.00 97.25 98 ILE A C 1
ATOM 769 O O . ILE A 1 98 ? -17.410 -0.053 13.985 1.00 97.25 98 ILE A O 1
ATOM 773 N N . GLY A 1 99 ? -16.988 1.574 15.471 1.00 97.88 99 GLY A N 1
ATOM 774 C CA . GLY A 1 99 ? -17.234 2.712 14.589 1.00 97.88 99 GLY A CA 1
ATOM 775 C C . GLY A 1 99 ? -15.962 3.126 13.858 1.00 97.88 99 GLY A C 1
ATOM 776 O O . GLY A 1 99 ? -14.873 3.012 14.410 1.00 97.88 99 GLY A O 1
ATOM 777 N N . ALA A 1 100 ? -16.101 3.603 12.625 1.00 98.00 100 ALA A N 1
ATOM 778 C CA . ALA A 1 100 ? -15.002 4.007 11.760 1.00 98.00 100 ALA A CA 1
ATOM 779 C C . ALA A 1 100 ? -15.302 5.359 11.101 1.00 98.00 100 ALA A C 1
ATOM 781 O O . ALA A 1 100 ? -16.371 5.566 10.517 1.00 98.00 100 ALA A O 1
ATOM 782 N N . LEU A 1 101 ? -14.351 6.290 11.174 1.00 97.44 101 LEU A N 1
ATOM 783 C CA . LEU A 1 101 ? -14.473 7.616 10.569 1.00 97.44 101 LEU A CA 1
ATOM 784 C C . LEU A 1 101 ? -13.114 8.158 10.112 1.00 97.44 101 LEU A C 1
ATOM 786 O O . LEU A 1 101 ? -12.065 7.822 10.648 1.00 97.44 101 LEU A O 1
ATOM 790 N N . VAL A 1 102 ? -13.146 9.037 9.113 1.00 98.00 102 VAL A N 1
ATOM 791 C CA . VAL A 1 102 ? -11.961 9.724 8.581 1.00 98.00 102 VAL A CA 1
ATOM 792 C C . VAL A 1 102 ? -12.051 11.196 8.955 1.00 98.00 102 VAL A C 1
ATOM 794 O O . VAL A 1 102 ? -13.056 11.840 8.638 1.00 98.00 102 VAL A O 1
ATOM 797 N N . LYS A 1 103 ? -11.006 11.745 9.590 1.00 97.81 103 LYS A N 1
ATOM 798 C CA . LYS A 1 103 ? -10.957 13.155 10.025 1.00 97.81 103 LYS A CA 1
ATOM 799 C C . LYS A 1 103 ? -11.255 14.120 8.886 1.00 97.81 103 LYS A C 1
ATOM 801 O O . LYS A 1 103 ? -12.068 15.029 9.011 1.00 97.81 103 LYS A O 1
ATOM 806 N N . ASN A 1 104 ? -10.576 13.911 7.760 1.00 97.69 104 ASN A N 1
ATOM 807 C CA . ASN A 1 104 ? -10.711 14.717 6.561 1.00 97.69 104 ASN A CA 1
ATOM 808 C C . ASN A 1 104 ? -11.332 13.870 5.446 1.00 97.69 104 ASN A C 1
ATOM 810 O O . ASN A 1 104 ? -10.628 13.262 4.642 1.00 97.69 104 ASN A O 1
ATOM 814 N N . LYS A 1 105 ? -12.667 13.880 5.365 1.00 97.31 105 LYS A N 1
ATOM 815 C CA . LYS A 1 105 ? -13.439 13.126 4.356 1.00 97.31 105 LYS A CA 1
ATOM 816 C C . LYS A 1 105 ? -13.121 13.499 2.904 1.00 97.31 105 LYS A C 1
ATOM 818 O O . LYS A 1 105 ? -13.527 12.789 1.985 1.00 97.31 105 LYS A O 1
ATOM 823 N N . SER A 1 106 ? -12.434 14.624 2.686 1.00 97.00 106 SER A N 1
ATOM 824 C CA . SER A 1 106 ? -11.969 14.996 1.353 1.00 97.00 106 SER A CA 1
ATOM 825 C C . SER A 1 106 ? -10.760 14.170 0.901 1.00 97.00 106 SER A C 1
ATOM 827 O O . SER A 1 106 ? -10.579 14.045 -0.302 1.00 97.00 106 SER A O 1
ATOM 829 N N . ILE A 1 107 ? -9.971 13.607 1.831 1.00 97.12 107 ILE A N 1
ATOM 830 C CA . ILE A 1 107 ? -8.820 12.723 1.562 1.00 97.12 107 ILE A CA 1
ATOM 831 C C . ILE A 1 107 ? -9.269 11.285 1.321 1.00 97.12 107 ILE A C 1
ATOM 833 O O . ILE A 1 107 ? -8.756 10.632 0.420 1.00 97.12 107 ILE A O 1
ATOM 837 N N . GLY A 1 108 ? -10.265 10.804 2.064 1.00 96.62 108 GLY A N 1
ATOM 838 C CA . GLY A 1 108 ? -10.817 9.469 1.863 1.00 96.62 108 GLY A CA 1
ATOM 839 C C . GLY A 1 108 ? -12.040 9.180 2.722 1.00 96.62 108 GLY A C 1
ATOM 840 O O . GLY A 1 108 ? -12.496 10.029 3.490 1.00 96.62 108 GLY A O 1
ATOM 841 N N . THR A 1 109 ? -12.592 7.980 2.579 1.00 97.69 109 THR A N 1
ATOM 842 C CA . THR A 1 109 ? -13.762 7.504 3.334 1.00 97.69 109 THR A CA 1
ATOM 843 C C . THR A 1 109 ? -13.586 6.053 3.761 1.00 97.69 109 THR A C 1
ATOM 845 O O . THR A 1 109 ? -13.023 5.273 3.006 1.00 97.69 109 THR A O 1
ATOM 848 N N . LEU A 1 110 ? -14.096 5.692 4.941 1.00 97.31 110 LEU A N 1
ATOM 849 C CA . LEU A 1 110 ? -14.161 4.308 5.423 1.00 97.31 110 LEU A CA 1
ATOM 850 C C . LEU A 1 110 ? -15.572 3.746 5.216 1.00 97.31 110 LEU A C 1
ATOM 852 O O . LEU A 1 110 ? -16.555 4.457 5.443 1.00 97.31 110 LEU A O 1
ATOM 856 N N . SER A 1 111 ? -15.662 2.485 4.798 1.00 95.75 111 SER A N 1
ATOM 857 C CA . SER A 1 111 ? -16.916 1.747 4.645 1.00 95.75 111 SER A CA 1
ATOM 858 C C . SER A 1 111 ? -16.765 0.301 5.141 1.00 95.75 111 SER A C 1
ATOM 860 O O . SER A 1 111 ? -15.788 -0.342 4.774 1.00 95.75 111 SER A O 1
ATOM 862 N N . PRO A 1 112 ? -17.712 -0.246 5.921 1.00 95.62 112 PRO A N 1
ATOM 863 C CA . PRO A 1 112 ? -18.863 0.453 6.494 1.00 95.62 112 PRO A CA 1
ATOM 864 C C . PRO A 1 112 ? -18.432 1.467 7.573 1.00 95.62 112 PRO A C 1
ATOM 866 O O . PRO A 1 112 ? -17.291 1.480 8.014 1.00 95.62 112 PRO A O 1
ATOM 869 N N . SER A 1 113 ? -19.335 2.341 8.025 1.00 96.06 113 SER A N 1
ATOM 870 C CA . SER A 1 113 ? -19.039 3.264 9.140 1.00 96.06 113 SER A CA 1
ATOM 871 C C . SER A 1 113 ? -19.090 2.589 10.514 1.00 96.06 113 SER A C 1
ATOM 873 O O . SER A 1 113 ? -18.649 3.172 11.503 1.00 96.06 113 SER A O 1
ATOM 875 N N . LYS A 1 114 ? -19.652 1.376 10.589 1.00 96.25 114 LYS A N 1
ATOM 876 C CA . LYS A 1 114 ? -19.675 0.516 11.774 1.00 96.25 114 LYS A CA 1
ATOM 877 C C . LYS A 1 114 ? -19.565 -0.944 11.348 1.00 96.25 114 LYS A C 1
ATOM 879 O O . LYS A 1 114 ? -20.222 -1.325 10.384 1.00 96.25 114 LYS A O 1
ATOM 884 N N . GLN A 1 115 ? -18.801 -1.742 12.086 1.00 93.69 115 GLN A N 1
ATOM 885 C CA . GLN A 1 115 ? -18.664 -3.182 11.859 1.00 93.69 115 GLN A CA 1
ATOM 886 C C . GLN A 1 115 ? -18.562 -3.927 13.191 1.00 93.69 115 GLN A C 1
ATOM 888 O O . GLN A 1 115 ? -17.990 -3.411 14.149 1.00 93.69 115 GLN A O 1
ATOM 893 N N . ILE A 1 116 ? -19.126 -5.133 13.265 1.00 92.19 116 ILE A N 1
ATOM 894 C CA . ILE A 1 116 ? -19.030 -5.993 14.453 1.00 92.19 116 ILE A CA 1
ATOM 895 C C . ILE A 1 116 ? -17.823 -6.926 14.305 1.00 92.19 116 ILE A C 1
ATOM 897 O O . ILE A 1 116 ? -17.662 -7.585 13.277 1.00 92.19 116 ILE A O 1
ATOM 901 N N . SER A 1 117 ? -16.981 -6.983 15.336 1.00 90.81 117 SER A N 1
ATOM 902 C CA . SER A 1 117 ? -15.777 -7.811 15.367 1.00 90.81 117 SER A CA 1
ATOM 903 C C . SER A 1 117 ? -16.098 -9.310 15.426 1.00 90.81 117 SER A C 1
ATOM 905 O O . SER A 1 117 ? -17.024 -9.740 16.117 1.00 90.81 117 SER A O 1
ATOM 907 N N . GLY A 1 118 ? -15.315 -10.122 14.713 1.00 78.69 118 GLY A N 1
ATOM 908 C CA . GLY A 1 118 ? -15.408 -11.586 14.712 1.00 78.69 118 GLY A CA 1
ATOM 909 C C . GLY A 1 118 ? -16.321 -12.208 13.656 1.00 78.69 118 GLY A C 1
ATOM 910 O O . GLY A 1 118 ? -16.491 -13.420 13.671 1.00 78.69 118 GLY A O 1
ATOM 911 N N . PHE A 1 119 ? -16.865 -11.414 12.729 1.00 61.47 119 PHE A N 1
ATOM 912 C CA . PHE A 1 119 ? -17.640 -11.916 11.581 1.00 61.47 119 PHE A CA 1
ATOM 913 C C . PHE A 1 119 ? -17.020 -11.565 10.216 1.00 61.47 119 PHE A C 1
ATOM 915 O O . PHE A 1 119 ? -17.473 -12.062 9.190 1.00 61.47 119 PHE A O 1
ATOM 922 N N . ALA A 1 120 ? -16.015 -10.682 10.175 1.00 53.72 120 ALA A N 1
ATOM 923 C CA . ALA A 1 120 ? -15.708 -9.934 8.956 1.00 53.72 120 ALA A CA 1
ATOM 924 C C . ALA A 1 120 ? -14.738 -10.622 7.978 1.00 53.72 120 ALA A C 1
ATOM 926 O O . ALA A 1 120 ? -14.833 -10.363 6.782 1.00 53.72 120 ALA A O 1
ATOM 927 N N . TRP A 1 121 ? -13.842 -11.498 8.442 1.00 48.75 121 TRP A N 1
ATOM 928 C CA . TRP A 1 121 ? -12.846 -12.136 7.567 1.00 48.75 121 TRP A CA 1
ATOM 929 C C . TRP A 1 121 ? -13.357 -13.451 6.942 1.00 48.75 121 TRP A C 1
ATOM 931 O O . TRP A 1 121 ? -13.174 -13.687 5.750 1.00 48.75 121 TRP A O 1
ATOM 941 N N . ALA A 1 122 ? -14.112 -14.243 7.714 1.00 45.91 122 ALA A N 1
ATOM 942 C CA . ALA A 1 122 ? -14.631 -15.551 7.305 1.00 45.91 122 ALA A CA 1
ATOM 943 C C . ALA A 1 122 ? -15.690 -15.497 6.186 1.00 45.91 122 ALA A C 1
ATOM 945 O O . ALA A 1 122 ? -15.962 -16.516 5.563 1.00 45.91 122 ALA A O 1
ATOM 946 N N . VAL A 1 123 ? -16.302 -14.335 5.919 1.00 47.84 123 VAL A N 1
ATOM 947 C CA . VAL A 1 123 ? -17.315 -14.184 4.853 1.00 47.84 123 VAL A CA 1
ATOM 948 C C . VAL A 1 123 ? -16.719 -13.589 3.572 1.00 47.84 123 VAL A C 1
ATOM 950 O O . VAL A 1 123 ? -17.181 -13.917 2.484 1.00 47.84 123 VAL A O 1
ATOM 953 N N . ALA A 1 124 ? -15.683 -12.747 3.673 1.00 48.56 124 ALA A N 1
ATOM 954 C CA . ALA A 1 124 ? -15.057 -12.111 2.510 1.00 48.56 124 ALA A CA 1
ATOM 955 C C . ALA A 1 124 ? -14.024 -13.017 1.810 1.00 48.56 124 ALA A C 1
ATOM 957 O O . ALA A 1 124 ? -13.915 -12.964 0.589 1.00 48.56 124 ALA A O 1
ATOM 958 N N . ASN A 1 125 ? -13.339 -13.891 2.560 1.00 46.09 125 ASN A N 1
ATOM 959 C CA . ASN A 1 125 ? -12.329 -14.826 2.041 1.00 46.09 125 ASN A CA 1
ATOM 960 C C . ASN A 1 125 ? -12.790 -16.293 2.027 1.00 46.09 125 ASN A C 1
ATOM 962 O O . ASN A 1 125 ? -11.969 -17.193 1.878 1.00 46.09 125 ASN A O 1
ATOM 966 N N . ALA A 1 126 ? -14.102 -16.552 2.098 1.00 43.56 126 ALA A N 1
ATOM 967 C CA . ALA A 1 126 ? -14.702 -17.892 2.004 1.00 43.56 126 ALA A CA 1
ATOM 968 C C . ALA A 1 126 ? -14.464 -18.618 0.655 1.00 43.56 126 ALA A C 1
ATOM 970 O O . ALA A 1 126 ? -15.160 -19.586 0.348 1.00 43.56 126 ALA A O 1
ATOM 971 N N . LEU A 1 127 ? -13.523 -18.144 -0.167 1.00 45.41 127 LEU A N 1
ATOM 972 C CA . LEU A 1 127 ? -13.148 -18.748 -1.437 1.00 45.41 127 LEU A CA 1
ATOM 973 C C . LEU A 1 127 ? -11.821 -19.512 -1.417 1.00 45.41 127 LEU A C 1
ATOM 975 O O . LEU A 1 127 ? -11.699 -20.379 -2.270 1.00 45.41 127 LEU A O 1
ATOM 979 N N . GLU A 1 128 ? -10.895 -19.333 -0.465 1.00 47.94 128 GLU A N 1
ATOM 980 C CA . GLU A 1 128 ? -9.700 -20.203 -0.384 1.00 47.94 128 GLU A CA 1
ATOM 981 C C . GLU A 1 128 ? -9.240 -20.436 1.076 1.00 47.94 128 GLU A C 1
ATOM 983 O O . GLU A 1 128 ? -8.644 -19.579 1.724 1.00 47.94 128 GLU A O 1
ATOM 988 N N . ASP A 1 129 ? -9.569 -21.627 1.589 1.00 51.12 129 ASP A N 1
ATOM 989 C CA . ASP A 1 129 ? -8.792 -22.436 2.550 1.00 51.12 129 ASP A CA 1
ATOM 990 C C . ASP A 1 129 ? -8.327 -21.802 3.878 1.00 51.12 129 ASP A C 1
ATOM 992 O O . ASP A 1 129 ? -7.279 -22.151 4.417 1.00 51.12 129 ASP A O 1
ATOM 996 N N . THR A 1 130 ? -9.101 -20.876 4.440 1.00 48.34 130 THR A N 1
ATOM 997 C CA . THR A 1 130 ? -8.776 -20.254 5.728 1.00 48.34 130 THR A CA 1
ATOM 998 C C . THR A 1 130 ? -9.712 -20.748 6.831 1.00 48.34 130 THR A C 1
ATOM 1000 O O . THR A 1 130 ? -10.921 -20.519 6.784 1.00 48.34 130 THR A O 1
ATOM 1003 N N . ASP A 1 131 ? -9.161 -21.469 7.817 1.00 52.97 131 ASP A N 1
ATOM 1004 C CA . ASP A 1 131 ? -9.916 -22.034 8.942 1.00 52.97 131 ASP A CA 1
ATOM 1005 C C . ASP A 1 131 ? -10.535 -20.888 9.771 1.00 52.97 131 ASP A C 1
ATOM 1007 O O . ASP A 1 131 ? -9.802 -20.074 10.339 1.00 52.97 131 ASP A O 1
ATOM 1011 N N . PRO A 1 132 ? -11.875 -20.798 9.888 1.00 48.78 132 PRO A N 1
ATOM 1012 C CA . PRO A 1 132 ? -12.557 -19.774 10.679 1.00 48.78 132 PRO A CA 1
ATOM 1013 C C . PRO A 1 132 ? -12.112 -19.708 12.149 1.00 48.78 132 PRO A C 1
ATOM 1015 O O . PRO A 1 132 ? -12.378 -18.705 12.818 1.00 48.78 132 PRO A O 1
ATOM 1018 N N . GLN A 1 133 ? -11.459 -20.755 12.667 1.00 53.41 133 GLN A N 1
ATOM 1019 C CA . GLN A 1 133 ? -10.876 -20.767 14.008 1.00 53.41 133 GLN A CA 1
ATOM 1020 C C . GLN A 1 133 ? -9.573 -19.963 14.134 1.00 53.41 133 GLN A C 1
ATOM 1022 O O . GLN A 1 133 ? -9.198 -19.638 15.262 1.00 53.41 133 GLN A O 1
ATOM 1027 N N . GLU A 1 134 ? -8.896 -19.604 13.038 1.00 54.56 134 GLU A N 1
ATOM 1028 C CA . GLU A 1 134 ? -7.550 -19.017 13.112 1.00 54.56 134 GLU A CA 1
ATOM 1029 C C . GLU A 1 134 ? -7.529 -17.534 13.518 1.00 54.56 134 GLU A C 1
ATOM 1031 O O . GLU A 1 134 ? -6.582 -17.120 14.181 1.00 54.56 134 GLU A O 1
ATOM 1036 N N . ASN A 1 135 ? -8.578 -16.742 13.241 1.00 57.94 135 ASN A N 1
ATOM 1037 C CA . ASN A 1 135 ? -8.596 -15.301 13.563 1.00 57.94 135 ASN A CA 1
ATOM 1038 C C . ASN A 1 135 ? -9.924 -14.818 14.190 1.00 57.94 135 ASN A C 1
ATOM 1040 O O . ASN A 1 135 ? -10.681 -14.053 13.577 1.00 57.94 135 ASN A O 1
ATOM 1044 N N . PRO A 1 136 ? -10.264 -15.230 15.428 1.00 72.38 136 PRO A N 1
ATOM 1045 C CA . PRO A 1 136 ? -11.449 -14.719 16.108 1.00 72.38 136 PRO A CA 1
ATOM 1046 C C . PRO A 1 136 ? -11.275 -13.225 16.409 1.00 72.38 136 PRO A C 1
ATOM 1048 O O . PRO A 1 136 ? -10.270 -12.824 16.985 1.00 72.38 136 PRO A O 1
ATOM 1051 N N . GLY A 1 137 ? -12.267 -12.397 16.073 1.00 84.50 137 GLY A N 1
ATOM 1052 C CA . GLY A 1 137 ? -12.353 -11.007 16.546 1.00 84.50 137 GLY A CA 1
ATOM 1053 C C . GLY A 1 137 ? -11.968 -9.907 15.557 1.00 84.50 137 GLY A C 1
ATOM 1054 O O . GLY A 1 137 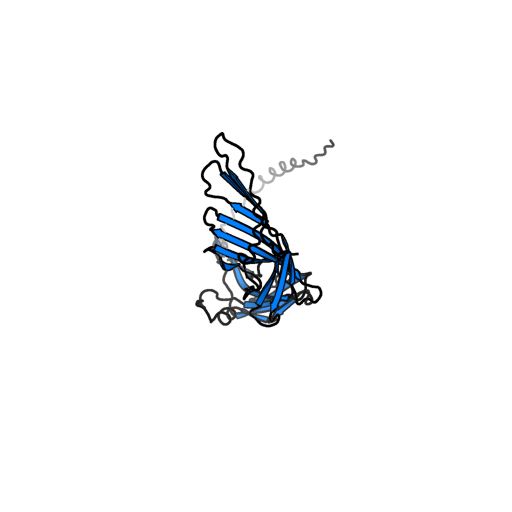? -11.914 -8.756 15.959 1.00 84.50 137 GLY A O 1
ATOM 1055 N N . GLU A 1 138 ? -11.747 -10.187 14.277 1.00 89.94 138 GLU A N 1
ATOM 1056 C CA . GLU A 1 138 ? -11.423 -9.131 13.303 1.00 89.94 138 GLU A CA 1
ATOM 1057 C C . GLU A 1 138 ? -12.662 -8.392 12.764 1.00 89.94 138 GLU A C 1
ATOM 1059 O O . GLU A 1 138 ? -13.746 -8.971 12.619 1.00 89.94 138 GLU A O 1
ATOM 1064 N N . ALA A 1 139 ? -12.494 -7.110 12.434 1.00 91.56 139 ALA A N 1
ATOM 1065 C CA . ALA A 1 139 ? -13.446 -6.282 11.700 1.00 91.56 139 ALA A CA 1
ATOM 1066 C C . ALA A 1 139 ? -12.770 -5.673 10.461 1.00 91.56 139 ALA A C 1
ATOM 1068 O O . ALA A 1 139 ? -11.767 -4.972 10.579 1.00 91.56 139 ALA A O 1
ATOM 1069 N N . LEU A 1 140 ? -13.343 -5.927 9.283 1.00 91.75 140 LEU A N 1
ATOM 1070 C CA . LEU A 1 140 ? -12.852 -5.430 8.001 1.00 91.75 140 LEU A CA 1
ATOM 1071 C C . LEU A 1 140 ? -13.563 -4.127 7.623 1.00 91.75 140 LEU A C 1
ATOM 1073 O O . LEU A 1 140 ? -14.794 -4.063 7.589 1.00 91.75 140 LEU A O 1
ATOM 1077 N N . PHE A 1 141 ? -12.769 -3.116 7.296 1.00 94.75 141 PHE A N 1
ATOM 1078 C CA . PHE A 1 141 ? -13.202 -1.848 6.729 1.00 94.75 141 PHE A CA 1
ATOM 1079 C C . PHE A 1 141 ? -12.477 -1.614 5.409 1.00 94.75 141 PHE A C 1
ATOM 1081 O O . PHE A 1 141 ? -11.326 -1.993 5.259 1.00 94.75 141 PHE A O 1
ATOM 1088 N N . LYS A 1 142 ? -13.118 -0.927 4.471 1.00 95.44 142 LYS A N 1
ATOM 1089 C CA . LYS A 1 142 ? -12.516 -0.492 3.215 1.00 95.44 142 LYS A CA 1
ATOM 1090 C C . LYS A 1 142 ? -12.287 1.015 3.248 1.00 95.44 142 LYS A C 1
ATOM 1092 O O . LYS A 1 142 ? -13.235 1.788 3.410 1.00 95.44 142 LYS A O 1
ATOM 1097 N N . PHE A 1 143 ? -11.035 1.434 3.116 1.00 96.69 143 PHE A N 1
ATOM 1098 C CA . PHE A 1 143 ? -10.623 2.821 2.959 1.00 96.69 143 PHE A CA 1
ATOM 1099 C C . PHE A 1 143 ? -10.531 3.183 1.476 1.00 96.69 143 PHE A C 1
ATOM 1101 O O . PHE A 1 143 ? -9.622 2.746 0.780 1.00 96.69 143 PHE A O 1
ATOM 1108 N N . HIS A 1 144 ? -11.450 4.025 1.013 1.00 95.19 144 HIS A N 1
ATOM 1109 C CA . HIS A 1 144 ? -11.407 4.615 -0.320 1.00 95.19 144 HIS A CA 1
ATOM 1110 C C . HIS A 1 144 ? -10.602 5.920 -0.285 1.00 95.19 144 HIS A C 1
ATOM 1112 O O . HIS A 1 144 ? -11.071 6.933 0.254 1.00 95.19 144 HIS A O 1
ATOM 1118 N N . ALA A 1 145 ? -9.393 5.904 -0.843 1.00 94.62 145 ALA A N 1
ATOM 1119 C CA . ALA A 1 145 ? -8.499 7.053 -0.914 1.00 94.62 145 ALA A CA 1
ATOM 1120 C C . ALA A 1 145 ? -8.922 7.976 -2.069 1.00 94.62 145 ALA A C 1
ATOM 1122 O O . ALA A 1 145 ? -8.734 7.651 -3.231 1.00 94.62 145 ALA A O 1
ATOM 1123 N N . LYS A 1 146 ? -9.482 9.154 -1.786 1.00 89.62 146 LYS A N 1
ATOM 1124 C CA . LYS A 1 146 ? -10.044 10.054 -2.813 1.00 89.62 146 LYS A CA 1
ATOM 1125 C C . LYS A 1 146 ? -9.007 10.963 -3.459 1.00 89.62 146 LYS A C 1
ATOM 1127 O O . LYS A 1 146 ? -9.005 11.133 -4.673 1.00 89.62 146 LYS A O 1
ATOM 1132 N N . LYS A 1 147 ? -8.156 11.596 -2.650 1.00 91.69 147 LYS A N 1
ATOM 1133 C CA . LYS A 1 147 ? -7.150 12.557 -3.126 1.00 91.69 147 LYS A CA 1
ATOM 1134 C C . LYS A 1 147 ? -5.917 12.542 -2.235 1.00 91.69 147 LYS A C 1
ATOM 1136 O O . LYS A 1 147 ? -6.010 12.190 -1.062 1.00 91.69 147 LYS A O 1
ATOM 1141 N N . ALA A 1 148 ? -4.794 12.998 -2.779 1.00 91.88 148 ALA A N 1
ATOM 1142 C CA . ALA A 1 148 ? -3.566 13.152 -2.015 1.00 91.88 148 ALA A CA 1
ATOM 1143 C C . ALA A 1 148 ? -3.703 14.154 -0.854 1.00 91.88 148 ALA A C 1
ATOM 1145 O O . ALA A 1 148 ? -4.385 15.177 -0.955 1.00 91.88 148 ALA A O 1
ATOM 1146 N N . GLY A 1 149 ? -3.010 13.855 0.240 1.00 94.94 149 GLY A N 1
ATOM 1147 C CA . GLY A 1 149 ? -2.934 14.643 1.461 1.00 94.94 149 GLY A CA 1
ATOM 1148 C C . GLY A 1 149 ? -2.907 13.758 2.706 1.00 94.94 149 GLY A C 1
ATOM 1149 O O . GLY A 1 149 ? -2.901 12.532 2.627 1.00 94.94 149 GLY A O 1
ATOM 1150 N N . GLU A 1 150 ? -2.881 14.393 3.871 1.00 97.38 150 GLU A N 1
ATOM 1151 C CA . GLU A 1 150 ? -2.773 13.710 5.161 1.00 97.38 150 GLU A CA 1
ATOM 1152 C C . GLU A 1 150 ? -4.126 13.694 5.879 1.00 97.38 150 GLU A C 1
ATOM 1154 O O . GLU A 1 150 ? -4.904 14.656 5.827 1.00 97.38 150 GLU A O 1
ATOM 1159 N N . THR A 1 151 ? -4.437 12.583 6.542 1.00 97.75 151 THR A N 1
ATOM 1160 C CA . THR A 1 151 ? -5.628 12.465 7.385 1.00 97.75 151 THR A CA 1
ATOM 1161 C C . THR A 1 151 ? -5.411 11.483 8.533 1.00 97.75 151 THR A C 1
ATOM 1163 O O . THR A 1 151 ? -4.369 10.848 8.627 1.00 97.75 151 THR A O 1
ATOM 1166 N N . GLU A 1 152 ? -6.388 11.383 9.430 1.00 98.12 152 GLU A N 1
ATOM 1167 C CA . GLU A 1 152 ? -6.391 10.427 10.536 1.00 98.12 152 GLU A CA 1
ATOM 1168 C C . GLU A 1 152 ? -7.623 9.532 10.391 1.00 98.12 152 GLU A C 1
ATOM 1170 O O . GLU A 1 152 ? -8.740 10.023 10.180 1.00 98.12 152 GLU A O 1
ATOM 1175 N N . LEU A 1 153 ? -7.405 8.223 10.485 1.00 97.94 153 LEU A N 1
ATOM 1176 C CA . LEU A 1 153 ? -8.455 7.223 10.619 1.00 97.94 153 LEU A CA 1
ATOM 1177 C C . LEU A 1 153 ? -8.755 7.062 12.107 1.00 97.94 153 LEU A C 1
ATOM 1179 O O . LEU A 1 153 ? -7.841 6.808 12.888 1.00 97.94 153 LEU A O 1
ATOM 1183 N N . TYR A 1 154 ? -10.013 7.199 12.505 1.00 97.69 154 TYR A N 1
ATOM 1184 C CA . TYR A 1 154 ? -10.431 6.880 13.863 1.00 97.69 154 TYR A CA 1
ATOM 1185 C C . TYR A 1 154 ? -11.287 5.629 13.849 1.00 97.69 154 TYR A C 1
ATOM 1187 O O . TYR A 1 154 ? -12.210 5.494 13.041 1.00 97.69 154 TYR A O 1
ATOM 1195 N N . PHE A 1 155 ? -10.985 4.758 14.799 1.00 97.94 155 PHE A N 1
ATOM 1196 C CA . PHE A 1 155 ? -11.784 3.592 15.119 1.00 97.94 155 PHE A CA 1
ATOM 1197 C C . PHE A 1 155 ? -12.213 3.732 16.564 1.00 97.94 155 PHE A C 1
ATOM 1199 O O . PHE A 1 155 ? -11.378 4.079 17.390 1.00 97.94 155 PHE A O 1
ATOM 1206 N N . GLU A 1 156 ? -13.479 3.492 16.880 1.00 97.94 156 GLU A N 1
ATOM 1207 C CA . GLU A 1 156 ? -14.015 3.703 18.225 1.00 97.94 156 GLU A CA 1
ATOM 1208 C C . GLU A 1 156 ? -14.920 2.557 18.679 1.00 97.94 156 GLU A C 1
ATOM 1210 O O . GLU A 1 156 ? -15.717 2.042 17.899 1.00 97.94 156 GLU A O 1
ATOM 1215 N N . ALA A 1 157 ? -14.824 2.154 19.946 1.00 97.75 157 ALA A N 1
ATOM 1216 C CA . ALA A 1 157 ? -15.758 1.208 20.553 1.00 97.75 157 ALA A CA 1
ATOM 1217 C C . ALA A 1 157 ? -15.918 1.449 22.058 1.00 97.75 157 ALA A C 1
ATOM 1219 O O . ALA A 1 157 ? -15.029 1.982 22.727 1.00 97.75 157 ALA A O 1
ATOM 1220 N N . LEU A 1 158 ? -17.049 0.994 22.598 1.00 97.50 158 LEU A N 1
ATOM 1221 C CA . LEU A 1 158 ? -17.294 0.896 24.033 1.00 97.50 158 LEU A CA 1
ATOM 1222 C C . LEU A 1 158 ? -17.111 -0.563 24.466 1.00 97.50 158 LEU A C 1
ATOM 1224 O O . LEU A 1 158 ? -17.916 -1.420 24.108 1.00 97.50 158 LEU A O 1
ATOM 1228 N N . ILE A 1 159 ? -16.063 -0.849 25.238 1.00 95.25 159 ILE A N 1
ATOM 1229 C CA . ILE A 1 159 ? -15.713 -2.206 25.675 1.00 95.25 159 ILE A CA 1
ATOM 1230 C C . ILE A 1 159 ? -15.821 -2.262 27.195 1.00 95.25 159 ILE A C 1
ATOM 1232 O O . ILE A 1 159 ? -15.041 -1.628 27.900 1.00 95.25 159 ILE A O 1
ATOM 1236 N N . ASN A 1 160 ? -16.806 -3.002 27.712 1.00 93.38 160 ASN A N 1
ATOM 1237 C CA . ASN A 1 160 ? -17.066 -3.121 29.154 1.00 93.38 160 ASN A CA 1
ATOM 1238 C C . ASN A 1 160 ? -17.131 -1.758 29.878 1.00 93.38 160 ASN A C 1
ATOM 1240 O O . ASN A 1 160 ? -16.584 -1.591 30.964 1.00 93.38 160 ASN A O 1
ATOM 1244 N N . GLY A 1 161 ? -17.774 -0.766 29.249 1.00 94.62 161 GLY A N 1
ATOM 1245 C CA . GLY A 1 161 ? -17.917 0.591 29.790 1.00 94.62 161 GLY A CA 1
ATOM 1246 C C . GLY A 1 161 ? -16.719 1.519 29.555 1.00 94.62 161 GLY A C 1
ATOM 1247 O O . GLY A 1 161 ? -16.822 2.709 29.840 1.00 94.62 161 GLY A O 1
ATOM 1248 N N . GLN A 1 162 ? -15.610 1.022 28.999 1.00 95.31 162 GLN A N 1
ATOM 1249 C CA . GLN A 1 162 ? -14.453 1.837 28.639 1.00 95.31 162 GLN A CA 1
ATOM 1250 C C . GLN A 1 162 ? -14.502 2.239 27.163 1.00 95.31 162 GLN A C 1
ATOM 1252 O O . GLN A 1 162 ? -14.608 1.390 26.278 1.00 95.31 162 GLN A O 1
ATOM 1257 N N . TYR A 1 163 ? -14.403 3.541 26.898 1.00 96.69 163 TYR A N 1
ATOM 1258 C CA . TYR A 1 163 ? -14.303 4.070 25.542 1.00 96.69 163 TYR A CA 1
ATOM 1259 C C . TYR A 1 163 ? -12.867 3.953 25.021 1.00 96.69 163 TYR A C 1
ATOM 1261 O O . TYR A 1 163 ? -11.925 4.397 25.681 1.00 96.69 163 TYR A O 1
ATOM 1269 N N . VAL A 1 164 ? -12.700 3.362 23.842 1.00 97.06 164 VAL A N 1
ATOM 1270 C CA . VAL A 1 164 ? -11.408 3.167 23.174 1.00 97.06 164 VAL A CA 1
ATOM 1271 C C . VAL A 1 164 ? -11.503 3.782 21.787 1.00 97.06 164 VAL A C 1
ATOM 1273 O O . VAL A 1 164 ? -12.347 3.352 21.007 1.00 97.06 164 VAL A O 1
ATOM 1276 N N . ALA A 1 165 ? -10.665 4.781 21.488 1.00 96.44 165 ALA A N 1
ATOM 1277 C CA . ALA A 1 165 ? -10.709 5.500 20.214 1.00 96.44 165 ALA A CA 1
ATOM 1278 C C . ALA A 1 165 ? -9.323 5.965 19.718 1.00 96.44 165 ALA A C 1
ATOM 1280 O O . ALA A 1 165 ? -8.992 7.148 19.840 1.00 96.44 165 ALA A O 1
ATOM 1281 N N . PRO A 1 166 ? -8.459 5.064 19.213 1.00 95.81 166 PRO A N 1
ATOM 1282 C CA . PRO A 1 166 ? -7.197 5.467 18.608 1.00 95.81 166 PRO A CA 1
ATOM 1283 C C . PRO A 1 166 ? -7.411 6.256 17.311 1.00 95.81 166 PRO A C 1
ATOM 1285 O O . PRO A 1 166 ? -8.334 5.994 16.538 1.00 95.81 166 PRO A O 1
ATOM 1288 N N . ALA A 1 167 ? -6.494 7.189 17.067 1.00 95.62 167 ALA A N 1
ATOM 1289 C CA . ALA A 1 167 ? -6.337 7.888 15.801 1.00 95.62 167 ALA A CA 1
ATOM 1290 C C . ALA A 1 167 ? -5.093 7.345 15.097 1.00 95.62 167 ALA A C 1
ATOM 1292 O O . ALA A 1 167 ? -4.024 7.296 15.711 1.00 95.62 167 ALA A O 1
ATOM 1293 N N . VAL A 1 168 ? -5.214 6.961 13.827 1.00 96.56 168 VAL A N 1
ATOM 1294 C CA . VAL A 1 168 ? -4.083 6.482 13.030 1.00 96.56 168 VAL A CA 1
ATOM 1295 C C . VAL A 1 168 ? -3.823 7.434 11.868 1.00 96.56 168 VAL A C 1
ATOM 1297 O O . VAL A 1 168 ? -4.683 7.565 10.991 1.00 96.56 168 VAL A O 1
ATOM 1300 N N . PRO A 1 169 ? -2.678 8.136 11.854 1.00 97.06 169 PRO A N 1
ATOM 1301 C CA . PRO A 1 169 ? -2.338 9.030 10.761 1.00 97.06 169 PRO A CA 1
ATOM 1302 C C . PRO A 1 169 ? -2.035 8.221 9.499 1.00 97.06 169 PRO A C 1
ATOM 1304 O O . PRO A 1 169 ? -1.341 7.208 9.550 1.00 97.06 169 PRO A O 1
ATOM 1307 N N . ILE A 1 170 ? -2.533 8.697 8.363 1.00 96.44 170 ILE A N 1
ATOM 1308 C CA . ILE A 1 170 ? -2.242 8.147 7.041 1.00 96.44 170 ILE A CA 1
ATOM 1309 C C . ILE A 1 170 ? -1.917 9.273 6.061 1.00 96.44 170 ILE A C 1
ATOM 1311 O O . ILE A 1 170 ? -2.434 10.393 6.170 1.00 96.44 170 ILE A O 1
ATOM 1315 N N . LYS A 1 171 ? -1.087 8.961 5.067 1.00 96.06 171 LYS A N 1
ATOM 1316 C CA . LYS A 1 171 ? -0.720 9.879 3.992 1.00 96.06 171 LYS A CA 1
ATOM 1317 C C . LYS A 1 171 ? -1.098 9.277 2.649 1.00 96.06 171 LYS A C 1
ATOM 1319 O O . LYS A 1 171 ? -0.520 8.287 2.220 1.00 96.06 171 LYS A O 1
ATOM 1324 N N . VAL A 1 172 ? -2.050 9.910 1.975 1.00 93.25 172 VAL A N 1
ATOM 1325 C CA . VAL A 1 172 ? -2.418 9.573 0.601 1.00 93.25 172 VAL A CA 1
ATOM 1326 C C . VAL A 1 172 ? -1.543 10.387 -0.346 1.00 93.25 172 VAL A C 1
ATOM 1328 O O . VAL A 1 172 ? -1.397 11.599 -0.179 1.00 93.25 172 VAL A O 1
ATOM 1331 N N . VAL A 1 173 ? -0.977 9.753 -1.365 1.00 89.19 173 VAL A N 1
ATOM 1332 C CA . VAL A 1 173 ? -0.169 10.412 -2.399 1.00 89.19 173 VAL A CA 1
ATOM 1333 C C . VAL A 1 173 ? -0.763 10.180 -3.784 1.00 89.19 173 VAL A C 1
ATOM 1335 O O . VAL A 1 173 ? -1.514 9.233 -4.019 1.00 89.19 173 VAL A O 1
ATOM 1338 N N . ASN A 1 174 ? -0.426 11.055 -4.727 1.00 85.69 174 ASN A N 1
ATOM 1339 C CA . ASN A 1 174 ? -0.695 10.801 -6.137 1.00 85.69 174 ASN A CA 1
ATOM 1340 C C . ASN A 1 174 ? 0.385 9.843 -6.637 1.00 85.69 174 ASN A C 1
ATOM 1342 O O . ASN A 1 174 ? 1.474 10.293 -6.978 1.00 85.69 174 ASN A O 1
ATOM 1346 N N . CYS A 1 175 ? 0.118 8.539 -6.609 1.00 82.00 175 CYS A N 1
ATOM 1347 C CA . CYS A 1 175 ? 1.111 7.555 -7.026 1.00 82.00 175 CYS A CA 1
ATOM 1348 C C . CYS A 1 175 ? 1.500 7.738 -8.495 1.00 82.00 175 CYS A C 1
ATOM 1350 O O . CYS A 1 175 ? 0.643 7.889 -9.368 1.00 82.00 175 CYS A O 1
ATOM 1352 N N . ALA A 1 176 ? 2.804 7.682 -8.739 1.00 83.12 176 ALA A N 1
ATOM 1353 C CA . ALA A 1 176 ? 3.369 7.355 -10.036 1.00 83.12 176 ALA A CA 1
ATOM 1354 C C . ALA A 1 176 ? 3.638 5.843 -10.080 1.00 83.12 176 ALA A C 1
ATOM 1356 O O . ALA A 1 176 ? 3.621 5.168 -9.048 1.00 83.12 176 ALA A O 1
ATOM 1357 N N . TYR A 1 177 ? 3.898 5.292 -11.260 1.00 82.19 177 TYR A N 1
ATOM 1358 C CA . TYR A 1 177 ? 4.293 3.892 -11.393 1.00 82.19 177 TYR A CA 1
ATOM 1359 C C . TYR A 1 177 ? 5.691 3.809 -11.970 1.00 82.19 177 TYR A C 1
ATOM 1361 O O . TYR A 1 177 ? 5.959 4.303 -13.061 1.00 82.19 177 TYR A O 1
ATOM 1369 N N . ARG A 1 178 ? 6.595 3.146 -11.257 1.00 84.00 178 ARG A N 1
ATOM 1370 C CA . ARG A 1 178 ? 7.898 2.799 -11.808 1.00 84.00 178 ARG A CA 1
ATOM 1371 C C . ARG A 1 178 ? 7.759 1.500 -12.585 1.00 84.00 178 ARG A C 1
ATOM 1373 O O . ARG A 1 178 ? 7.458 0.458 -12.005 1.00 84.00 178 ARG A O 1
ATOM 1380 N N . VAL A 1 179 ? 8.029 1.566 -13.879 1.00 83.56 179 VAL A N 1
ATOM 1381 C CA . VAL A 1 179 ? 8.105 0.413 -14.772 1.00 83.56 179 VAL A CA 1
ATOM 1382 C C . VAL A 1 179 ? 9.569 0.036 -14.917 1.00 83.56 179 VAL A C 1
ATOM 1384 O O . VAL A 1 179 ? 10.430 0.875 -15.151 1.00 83.56 179 VAL A O 1
ATOM 1387 N N . THR A 1 180 ? 9.893 -1.233 -14.727 1.00 84.19 180 THR A N 1
ATOM 1388 C CA . THR A 1 180 ? 11.227 -1.765 -14.982 1.00 84.19 180 THR A CA 1
ATOM 1389 C C . THR A 1 180 ? 11.097 -2.959 -15.901 1.00 84.19 180 THR A C 1
ATOM 1391 O O . THR A 1 180 ? 10.631 -4.017 -15.488 1.00 84.19 180 THR A O 1
ATOM 1394 N N . MET A 1 181 ? 11.534 -2.798 -17.143 1.00 81.31 181 MET A N 1
ATOM 1395 C CA . MET A 1 181 ? 11.657 -3.905 -18.080 1.00 81.31 181 MET A CA 1
ATOM 1396 C C . MET A 1 181 ? 13.083 -4.442 -18.020 1.00 81.31 181 MET A C 1
ATOM 1398 O O . MET A 1 181 ? 14.035 -3.719 -18.293 1.00 81.31 181 MET A O 1
ATOM 1402 N N . LYS A 1 182 ? 13.245 -5.713 -17.667 1.00 83.00 182 LYS A N 1
ATOM 1403 C CA . LYS A 1 182 ? 14.516 -6.436 -17.735 1.00 83.00 182 LYS A CA 1
ATOM 1404 C C . LYS A 1 182 ? 14.409 -7.507 -18.789 1.00 83.00 182 LYS A C 1
ATOM 1406 O O . LYS A 1 182 ? 13.396 -8.191 -18.864 1.00 83.00 182 LYS A O 1
ATOM 1411 N N . TYR A 1 183 ? 15.471 -7.742 -19.535 1.00 78.38 183 TYR A N 1
ATOM 1412 C CA . TYR A 1 183 ? 15.517 -8.887 -20.429 1.00 78.38 183 TYR A CA 1
ATOM 1413 C C . TYR A 1 183 ? 16.872 -9.567 -20.381 1.00 78.38 183 TYR A C 1
ATOM 1415 O O . TYR A 1 183 ? 17.896 -8.983 -20.019 1.00 78.38 183 TYR A O 1
ATOM 1423 N N . LYS A 1 184 ? 16.843 -10.844 -20.740 1.00 79.50 184 LYS A N 1
ATOM 1424 C CA . LYS A 1 184 ? 18.000 -11.705 -20.879 1.00 79.50 184 LYS A CA 1
ATOM 1425 C C . LYS A 1 184 ? 17.804 -12.555 -22.119 1.00 79.50 184 LYS A C 1
ATOM 1427 O O . LYS A 1 184 ? 16.868 -13.348 -22.184 1.00 79.50 184 LYS A O 1
ATOM 1432 N N . ARG A 1 185 ? 18.713 -12.433 -23.075 1.00 76.81 185 ARG A N 1
ATOM 1433 C CA . ARG A 1 185 ? 18.757 -13.267 -24.275 1.00 76.81 185 ARG A CA 1
ATOM 1434 C C . ARG A 1 185 ? 20.052 -14.062 -24.299 1.00 76.81 185 ARG A C 1
ATOM 1436 O O . ARG A 1 185 ? 21.102 -13.587 -23.867 1.00 76.81 185 ARG A O 1
ATOM 1443 N N . LYS A 1 186 ? 19.962 -15.279 -24.826 1.00 71.38 186 LYS A N 1
ATOM 1444 C CA . LYS A 1 186 ? 21.121 -16.083 -25.187 1.00 71.38 186 LYS A CA 1
ATOM 1445 C C . LYS A 1 186 ? 21.353 -15.914 -26.686 1.00 71.38 186 LYS A C 1
ATOM 1447 O O . LYS A 1 186 ? 20.488 -16.267 -27.485 1.00 71.38 186 LYS A O 1
ATOM 1452 N N . GLY A 1 187 ? 22.468 -15.302 -27.056 1.00 68.62 187 GLY A N 1
ATOM 1453 C CA . GLY A 1 187 ? 22.941 -15.318 -28.430 1.00 68.62 187 GLY A CA 1
ATOM 1454 C C . GLY A 1 187 ? 23.787 -16.565 -28.698 1.00 68.62 187 GLY A C 1
ATOM 1455 O O . GLY A 1 187 ? 24.032 -17.367 -27.788 1.00 68.62 187 GLY A O 1
ATOM 1456 N N . PRO A 1 188 ? 24.245 -16.754 -29.944 1.00 66.31 188 PRO A N 1
ATOM 1457 C CA . PRO A 1 188 ? 25.098 -17.885 -30.306 1.00 66.31 188 PRO A CA 1
ATOM 1458 C C . PRO A 1 188 ? 26.412 -17.929 -29.508 1.00 66.31 188 PRO A C 1
ATOM 1460 O O . PRO A 1 188 ? 26.917 -19.011 -29.212 1.00 66.31 188 PRO A O 1
ATOM 1463 N N . ILE A 1 189 ? 26.953 -16.761 -29.140 1.00 64.12 189 ILE A N 1
ATOM 1464 C CA . ILE A 1 189 ? 28.282 -16.611 -28.517 1.00 64.12 189 ILE A CA 1
ATOM 1465 C C . ILE A 1 189 ? 28.285 -15.736 -27.249 1.00 64.12 189 ILE A C 1
ATOM 1467 O O . ILE A 1 189 ? 29.302 -15.624 -26.556 1.00 64.12 189 ILE A O 1
ATOM 1471 N N . ASP A 1 190 ? 27.150 -15.139 -26.898 1.00 68.31 190 ASP A N 1
ATOM 1472 C CA . ASP A 1 190 ? 27.034 -14.133 -25.848 1.00 68.31 190 ASP A CA 1
ATOM 1473 C C . ASP A 1 190 ? 25.732 -14.246 -25.043 1.00 68.31 190 ASP A C 1
ATOM 1475 O O . ASP A 1 190 ? 24.762 -14.907 -25.425 1.00 68.31 190 ASP A O 1
ATOM 1479 N N . ILE A 1 191 ? 25.730 -13.603 -23.873 1.00 69.12 191 ILE A N 1
ATOM 1480 C CA . ILE A 1 191 ? 24.523 -13.382 -23.085 1.00 69.12 191 ILE A CA 1
ATOM 1481 C C . ILE A 1 191 ? 24.281 -11.884 -23.054 1.00 69.12 191 ILE A C 1
ATOM 1483 O O . ILE A 1 191 ? 25.072 -11.094 -22.540 1.00 69.12 191 ILE A O 1
ATOM 1487 N N . VAL A 1 192 ? 23.140 -11.503 -23.594 1.00 69.06 192 VAL A N 1
ATOM 1488 C CA . VAL A 1 192 ? 22.741 -10.115 -23.693 1.00 69.06 192 VAL A CA 1
ATOM 1489 C C . VAL A 1 192 ? 21.742 -9.828 -22.583 1.00 69.06 192 VAL A C 1
ATOM 1491 O O . VAL A 1 192 ? 20.721 -10.511 -22.479 1.00 69.06 192 VAL A O 1
ATOM 1494 N N . THR A 1 193 ? 22.029 -8.831 -21.752 1.00 71.38 193 THR A N 1
ATOM 1495 C CA . THR A 1 193 ? 21.088 -8.340 -20.744 1.00 71.38 193 THR A CA 1
ATOM 1496 C C . THR A 1 193 ? 20.814 -6.861 -20.947 1.00 71.38 193 THR A C 1
ATOM 1498 O O . THR A 1 193 ? 21.659 -6.105 -21.420 1.00 71.38 193 THR A O 1
ATOM 1501 N N . GLY A 1 194 ? 19.637 -6.408 -20.555 1.00 71.00 194 GLY A N 1
ATOM 1502 C CA . GLY A 1 194 ? 19.388 -4.979 -20.462 1.00 71.00 194 GLY A CA 1
ATOM 1503 C C . GLY A 1 194 ? 18.252 -4.675 -19.512 1.00 71.00 194 GLY A C 1
ATOM 1504 O O . GLY A 1 194 ? 17.519 -5.571 -19.077 1.00 71.00 194 GLY A O 1
ATOM 1505 N N . SER A 1 195 ? 18.171 -3.404 -19.146 1.00 75.88 195 SER A N 1
ATOM 1506 C CA . SER A 1 195 ? 17.224 -2.899 -18.170 1.00 75.88 195 SER A CA 1
ATOM 1507 C C . SER A 1 195 ? 16.746 -1.517 -18.589 1.00 75.88 195 SER A C 1
ATOM 1509 O O . SER A 1 195 ? 17.547 -0.611 -18.807 1.00 75.88 195 SER A O 1
ATOM 1511 N N . MET A 1 196 ? 15.436 -1.335 -18.632 1.00 73.12 196 MET A N 1
ATOM 1512 C CA . MET A 1 196 ? 14.801 -0.040 -18.809 1.00 73.12 196 MET A CA 1
ATOM 1513 C C . MET A 1 196 ? 13.991 0.312 -17.578 1.00 73.12 196 MET A C 1
ATOM 1515 O O . MET A 1 196 ? 12.891 -0.221 -17.407 1.00 73.12 196 MET A O 1
ATOM 1519 N N . PRO A 1 197 ? 14.507 1.196 -16.717 1.00 79.00 197 PRO A N 1
ATOM 1520 C CA . PRO A 1 197 ? 13.653 1.943 -15.820 1.00 79.00 197 PRO A CA 1
ATOM 1521 C C . PRO A 1 197 ? 12.876 3.011 -16.604 1.00 79.00 197 PRO A C 1
ATOM 1523 O O . PRO A 1 197 ? 13.436 3.745 -17.418 1.00 79.00 197 PRO A O 1
ATOM 1526 N N . GLY A 1 198 ? 11.590 3.126 -16.315 1.00 77.81 198 GLY A N 1
ATOM 1527 C CA . GLY A 1 198 ? 10.758 4.257 -16.693 1.00 77.81 198 GLY A CA 1
ATOM 1528 C C . GLY A 1 198 ? 9.791 4.602 -15.576 1.00 77.81 198 GLY A C 1
ATOM 1529 O O . GLY A 1 198 ? 9.533 3.790 -14.682 1.00 77.81 198 GLY A O 1
ATOM 1530 N N . THR A 1 199 ? 9.268 5.819 -15.621 1.00 80.69 199 THR A N 1
ATOM 1531 C CA . THR A 1 199 ? 8.298 6.301 -14.638 1.00 80.69 199 THR A CA 1
ATOM 1532 C C . THR A 1 199 ? 7.070 6.793 -15.374 1.00 80.69 199 THR A C 1
ATOM 1534 O O . THR A 1 199 ? 7.151 7.713 -16.177 1.00 80.69 199 THR A O 1
ATOM 1537 N N . LEU A 1 200 ? 5.933 6.176 -15.084 1.00 79.38 200 LEU A N 1
ATOM 1538 C CA . LEU A 1 200 ? 4.620 6.566 -15.560 1.00 79.38 200 LEU A CA 1
ATOM 1539 C C . LEU A 1 200 ? 3.992 7.540 -14.569 1.00 79.38 200 LEU A C 1
ATOM 1541 O O . LEU A 1 200 ? 3.857 7.234 -13.381 1.00 79.38 200 LEU A O 1
ATOM 1545 N N . ILE A 1 201 ? 3.570 8.691 -15.070 1.00 76.56 201 ILE A N 1
ATOM 1546 C CA . ILE A 1 201 ? 2.885 9.720 -14.296 1.00 76.56 201 ILE A CA 1
ATOM 1547 C C . ILE A 1 201 ? 1.485 9.882 -14.879 1.00 76.56 201 ILE A C 1
ATOM 1549 O O . ILE A 1 201 ? 1.273 9.759 -16.084 1.00 76.56 201 ILE A O 1
ATOM 1553 N N . LYS A 1 202 ? 0.509 10.139 -14.012 1.00 69.94 202 LYS A N 1
ATOM 1554 C CA . LYS A 1 202 ? -0.873 10.372 -14.423 1.00 69.94 202 LYS A CA 1
ATOM 1555 C C . LYS A 1 202 ? -0.977 11.639 -15.269 1.00 69.94 202 LYS A C 1
ATOM 1557 O O . LYS A 1 202 ? -0.487 12.690 -14.856 1.00 69.94 202 LYS A O 1
ATOM 1562 N N . SER A 1 203 ? -1.597 11.533 -16.441 1.00 65.62 203 SER A N 1
ATOM 1563 C CA . SER A 1 203 ? -1.884 12.680 -17.302 1.00 65.62 203 SER A CA 1
ATOM 1564 C C . SER A 1 203 ? -2.884 13.624 -16.632 1.00 65.62 203 SER A C 1
ATOM 1566 O O . SER A 1 203 ? -3.594 13.266 -15.688 1.00 65.62 203 SER A O 1
ATOM 1568 N N . SER A 1 204 ? -2.945 14.860 -17.126 1.00 57.34 204 SER A N 1
ATOM 1569 C CA . SER A 1 204 ? -3.817 15.916 -16.596 1.00 57.34 204 SER A CA 1
ATOM 1570 C C . SER A 1 204 ? -5.315 15.595 -16.688 1.00 57.34 204 SER A C 1
ATOM 1572 O O . SER A 1 204 ? -6.089 16.115 -15.888 1.00 57.34 204 SER A O 1
ATOM 1574 N N . ASP A 1 205 ? -5.723 14.729 -17.619 1.00 61.22 205 ASP A N 1
ATOM 1575 C CA . ASP A 1 205 ? -7.096 14.222 -17.761 1.00 61.22 205 ASP A CA 1
ATOM 1576 C C . ASP A 1 205 ? -7.437 13.083 -16.776 1.00 61.22 205 ASP A C 1
ATOM 1578 O O . ASP A 1 205 ? -8.595 12.682 -16.654 1.00 61.22 205 ASP A O 1
ATOM 1582 N N . GLY A 1 206 ? -6.443 12.579 -16.038 1.00 60.47 206 GLY A N 1
ATOM 1583 C CA . GLY A 1 206 ? -6.610 11.584 -14.990 1.00 60.47 206 GLY A CA 1
ATOM 1584 C C . GLY A 1 206 ? -6.917 10.161 -15.467 1.00 60.47 206 GLY A C 1
ATOM 1585 O O . GLY A 1 206 ? -7.165 9.312 -14.607 1.00 60.47 206 GLY A O 1
ATOM 1586 N N . GLN A 1 207 ? -6.909 9.884 -16.774 1.00 60.56 207 GLN A N 1
ATOM 1587 C CA . GLN A 1 207 ? -7.269 8.564 -17.316 1.00 60.56 207 GLN A CA 1
ATOM 1588 C C . GLN A 1 207 ? -6.081 7.805 -17.908 1.00 60.56 207 GLN A C 1
ATOM 1590 O O . GLN A 1 207 ? -6.004 6.587 -17.743 1.00 60.56 207 GLN A O 1
ATOM 1595 N N . ALA A 1 208 ? -5.132 8.511 -18.524 1.00 66.94 208 ALA A N 1
ATOM 1596 C CA . ALA A 1 208 ? -3.902 7.910 -19.017 1.00 66.94 208 ALA A CA 1
ATOM 1597 C C . ALA A 1 208 ? -2.761 8.052 -17.995 1.00 66.94 208 ALA A C 1
ATOM 1599 O O . ALA A 1 208 ? -2.722 8.938 -17.136 1.00 66.94 208 ALA A O 1
ATOM 1600 N N . LEU A 1 209 ? -1.809 7.135 -18.067 1.00 71.56 209 LEU A N 1
ATOM 1601 C CA . LEU A 1 209 ? -0.514 7.260 -17.423 1.00 71.56 209 LEU A CA 1
ATOM 1602 C C . LEU A 1 209 ? 0.515 7.347 -18.549 1.00 71.56 209 LEU A C 1
ATOM 1604 O O . LEU A 1 209 ? 0.655 6.433 -19.357 1.00 71.56 209 LEU A O 1
ATOM 1608 N N . THR A 1 210 ? 1.250 8.443 -18.622 1.00 65.06 210 THR A N 1
ATOM 1609 C CA . THR A 1 210 ? 2.294 8.626 -19.632 1.00 65.06 210 THR A CA 1
ATOM 1610 C C . THR A 1 210 ? 3.635 8.728 -18.941 1.00 65.06 210 THR A C 1
ATOM 1612 O O . THR A 1 210 ? 3.755 9.376 -17.899 1.00 65.06 210 THR A O 1
ATOM 1615 N N . GLY A 1 211 ? 4.649 8.088 -19.505 1.00 64.00 211 GLY A N 1
ATOM 1616 C CA . GLY A 1 211 ? 5.984 8.102 -18.947 1.00 64.00 211 GLY A CA 1
ATOM 1617 C C . GLY A 1 211 ? 7.052 7.993 -20.011 1.00 64.00 211 GLY A C 1
ATOM 1618 O O . GLY A 1 211 ? 6.861 7.413 -21.077 1.00 64.00 211 GLY A O 1
ATOM 1619 N N . GLU A 1 212 ? 8.216 8.523 -19.684 1.00 63.12 212 GLU A N 1
ATOM 1620 C CA . GLU A 1 212 ? 9.424 8.266 -20.447 1.00 63.12 212 GLU A CA 1
ATOM 1621 C C . GLU A 1 212 ? 10.285 7.280 -19.656 1.00 63.12 212 GLU A C 1
ATOM 1623 O O . GLU A 1 212 ? 10.327 7.282 -18.418 1.00 63.12 212 GLU A O 1
ATOM 1628 N N . GLY A 1 213 ? 10.929 6.375 -20.383 1.00 59.03 213 GLY A N 1
ATOM 1629 C CA . GLY A 1 213 ? 11.880 5.424 -19.833 1.00 59.03 213 GLY A CA 1
ATOM 1630 C C . GLY A 1 213 ? 13.193 5.545 -20.577 1.00 59.03 213 GLY A C 1
ATOM 1631 O O . GLY A 1 213 ? 13.203 5.675 -21.796 1.00 59.03 213 GLY A O 1
ATOM 1632 N N . LEU A 1 214 ? 14.304 5.501 -19.845 1.00 59.53 214 LEU A N 1
ATOM 1633 C CA . LEU A 1 214 ? 15.620 5.446 -20.466 1.00 59.53 214 LEU A CA 1
ATOM 1634 C C . LEU A 1 214 ? 16.067 3.992 -20.506 1.00 59.53 214 LEU A C 1
ATOM 1636 O O . LEU A 1 214 ? 16.308 3.366 -19.472 1.00 59.53 214 LEU A O 1
ATOM 1640 N N . PHE A 1 215 ? 16.186 3.442 -21.708 1.00 59.06 215 PHE A N 1
ATOM 1641 C CA . PHE A 1 215 ? 16.686 2.090 -21.883 1.00 59.06 215 PHE A CA 1
ATOM 1642 C C . PHE A 1 215 ? 18.203 2.057 -21.685 1.00 59.06 215 PHE A C 1
ATOM 1644 O O . PHE A 1 215 ? 18.954 2.749 -22.371 1.00 59.06 215 PHE A O 1
ATOM 1651 N N . THR A 1 216 ? 18.670 1.221 -20.757 1.00 58.53 216 THR A N 1
ATOM 1652 C CA . THR A 1 216 ? 20.100 0.972 -20.551 1.00 58.53 216 THR A CA 1
ATOM 1653 C C . THR A 1 216 ? 20.445 -0.461 -20.931 1.00 58.53 216 THR A C 1
ATOM 1655 O O . THR A 1 216 ? 19.776 -1.424 -20.546 1.00 58.53 216 THR A O 1
ATOM 1658 N N . PHE A 1 217 ? 21.501 -0.608 -21.723 1.00 58.84 217 PHE A N 1
ATOM 1659 C CA . PHE A 1 217 ? 21.925 -1.884 -22.278 1.00 58.84 217 PHE A CA 1
ATOM 1660 C C . PHE A 1 217 ? 23.246 -2.346 -21.667 1.00 58.84 217 PHE A C 1
ATOM 1662 O O . PHE A 1 217 ? 24.164 -1.549 -21.482 1.00 58.84 217 PHE A O 1
ATOM 1669 N N . THR A 1 218 ? 23.372 -3.642 -21.372 1.00 55.88 218 THR A N 1
ATOM 1670 C CA . THR A 1 218 ? 24.642 -4.230 -20.929 1.00 55.88 218 THR A CA 1
ATOM 1671 C C . THR A 1 218 ? 24.835 -5.608 -21.557 1.00 55.88 218 THR A C 1
ATOM 1673 O O . THR A 1 218 ? 24.308 -6.621 -21.089 1.00 55.88 218 THR A O 1
ATOM 1676 N N . GLN A 1 219 ? 25.635 -5.660 -22.620 1.00 56.91 219 GLN A N 1
ATOM 1677 C CA . GLN A 1 219 ? 26.056 -6.915 -23.236 1.00 56.91 219 GLN A CA 1
ATOM 1678 C C . GLN A 1 219 ? 27.175 -7.566 -22.425 1.00 56.91 219 GLN A C 1
ATOM 1680 O O . GLN A 1 219 ? 28.189 -6.930 -22.139 1.00 56.91 219 GLN A O 1
ATOM 1685 N N . ILE A 1 220 ? 27.023 -8.852 -22.106 1.00 58.00 220 ILE A N 1
ATOM 1686 C CA . ILE A 1 220 ? 28.079 -9.654 -21.492 1.00 58.00 220 ILE A CA 1
ATOM 1687 C C . ILE A 1 220 ? 28.518 -10.707 -22.512 1.00 58.00 220 ILE A C 1
ATOM 1689 O O . ILE A 1 220 ? 27.886 -11.749 -22.700 1.00 58.00 220 ILE A O 1
ATOM 1693 N N . VAL A 1 221 ? 29.631 -10.434 -23.192 1.00 57.75 221 VAL A N 1
ATOM 1694 C CA . VAL A 1 221 ? 30.215 -11.375 -24.151 1.00 57.75 221 VAL A CA 1
ATOM 1695 C C . VAL A 1 221 ? 30.951 -12.469 -23.384 1.00 57.75 221 VAL A C 1
ATOM 1697 O O . VAL A 1 221 ? 32.029 -12.250 -22.840 1.00 57.75 221 VAL A O 1
ATOM 1700 N N . THR A 1 222 ? 30.355 -13.658 -23.308 1.00 53.59 222 THR A N 1
ATOM 1701 C CA . THR A 1 222 ? 30.898 -14.764 -22.506 1.00 53.59 222 THR A CA 1
ATOM 1702 C C . THR A 1 222 ? 31.899 -15.648 -23.243 1.00 53.59 222 THR A C 1
ATOM 1704 O O . THR A 1 222 ? 32.670 -16.337 -22.578 1.00 53.59 222 THR A O 1
ATOM 1707 N N . ARG A 1 223 ? 31.901 -15.688 -24.584 1.00 55.34 223 ARG A N 1
ATOM 1708 C CA . ARG A 1 223 ? 32.792 -16.583 -25.342 1.00 55.34 223 ARG A CA 1
ATOM 1709 C C . ARG A 1 223 ? 33.200 -16.001 -26.690 1.00 55.34 223 ARG A C 1
ATOM 1711 O O . ARG A 1 223 ? 32.562 -16.258 -27.703 1.00 55.34 223 ARG A O 1
ATOM 1718 N N . LEU A 1 224 ? 34.332 -15.307 -26.708 1.00 57.66 224 LEU A N 1
ATOM 1719 C CA . LEU A 1 224 ? 35.130 -15.170 -27.923 1.00 57.66 224 LEU A CA 1
ATOM 1720 C C . LEU A 1 224 ? 36.483 -15.834 -27.703 1.00 57.66 224 LEU A C 1
ATOM 1722 O O . LEU A 1 224 ? 37.075 -15.647 -26.636 1.00 57.66 224 LEU A O 1
ATOM 1726 N N . PRO A 1 225 ? 36.981 -16.615 -28.675 1.00 62.16 225 PRO A N 1
ATOM 1727 C CA . PRO A 1 225 ? 38.351 -17.083 -28.615 1.00 62.16 225 PRO A CA 1
ATOM 1728 C C . PRO A 1 225 ? 39.288 -15.862 -28.599 1.00 62.16 225 PRO A C 1
ATOM 1730 O O . PRO A 1 225 ? 39.109 -14.933 -29.399 1.00 62.16 225 PRO A O 1
ATOM 1733 N N . PRO A 1 226 ? 40.289 -15.825 -27.701 1.00 60.06 226 PRO A N 1
ATOM 1734 C CA . PRO A 1 226 ? 41.361 -14.850 -27.809 1.00 60.06 226 PRO A CA 1
ATOM 1735 C C . PRO A 1 226 ? 41.973 -14.926 -29.217 1.00 60.06 226 PRO A C 1
ATOM 1737 O O . PRO A 1 226 ? 42.168 -16.036 -29.715 1.00 60.06 226 PRO A O 1
ATOM 1740 N N . PRO A 1 227 ? 42.295 -13.795 -29.870 1.00 65.88 227 PRO A N 1
ATOM 1741 C CA . PRO A 1 227 ? 42.342 -12.428 -29.348 1.00 65.88 227 PRO A CA 1
ATOM 1742 C C . PRO A 1 227 ? 41.253 -11.518 -29.955 1.00 65.88 227 PRO A C 1
ATOM 1744 O O . PRO A 1 227 ? 41.546 -10.397 -30.383 1.00 65.88 227 PRO A O 1
ATOM 1747 N N . CYS A 1 228 ? 40.015 -12.008 -30.050 1.00 61.50 228 CYS A N 1
ATOM 1748 C CA . CYS A 1 228 ? 38.892 -11.211 -30.535 1.00 61.50 228 CYS A CA 1
ATOM 1749 C C . CYS A 1 228 ? 38.161 -10.507 -29.384 1.00 61.50 228 CYS A C 1
ATOM 1751 O O . CYS A 1 228 ? 37.773 -11.142 -28.404 1.00 61.50 228 CYS A O 1
ATOM 1753 N N . THR A 1 229 ? 37.929 -9.203 -29.517 1.00 61.66 229 THR A N 1
ATOM 1754 C CA . THR A 1 229 ? 36.924 -8.462 -28.750 1.00 61.66 229 THR A CA 1
ATOM 1755 C C . THR A 1 229 ? 35.762 -8.104 -29.666 1.00 61.66 229 THR A C 1
ATOM 1757 O O . THR A 1 229 ? 35.950 -7.821 -30.846 1.00 61.66 229 THR A O 1
ATOM 1760 N N . TYR A 1 230 ? 34.546 -8.139 -29.138 1.00 61.62 230 TYR A N 1
ATOM 1761 C CA . TYR A 1 230 ? 33.339 -7.787 -29.876 1.00 61.62 230 TYR A CA 1
ATOM 1762 C C . TYR A 1 230 ? 32.550 -6.799 -29.040 1.00 61.62 230 TYR A C 1
ATOM 1764 O O . TYR A 1 230 ? 32.372 -7.006 -27.839 1.00 61.62 230 TYR A O 1
ATOM 1772 N N . SER A 1 231 ? 32.109 -5.723 -29.668 1.00 58.19 231 SER A N 1
ATOM 1773 C CA . SER A 1 231 ? 31.230 -4.736 -29.064 1.00 58.19 231 SER A CA 1
ATOM 1774 C C . SER A 1 231 ? 30.093 -4.461 -30.030 1.00 58.19 231 SER A C 1
ATOM 1776 O O . SER A 1 231 ? 30.340 -3.982 -31.135 1.00 58.19 231 SER A O 1
ATOM 1778 N N . ILE A 1 232 ? 28.863 -4.740 -29.611 1.00 59.25 232 ILE A N 1
ATOM 1779 C CA . ILE A 1 232 ? 27.678 -4.200 -30.267 1.00 59.25 232 ILE A CA 1
ATOM 1780 C C . ILE A 1 232 ? 27.317 -2.919 -29.522 1.00 59.25 232 ILE A C 1
ATOM 1782 O O . ILE A 1 232 ? 27.090 -2.949 -28.311 1.00 59.25 232 ILE A O 1
ATOM 1786 N N . SER A 1 233 ? 27.252 -1.796 -30.225 1.00 54.53 233 SER A N 1
ATOM 1787 C CA . SER A 1 233 ? 26.498 -0.643 -29.757 1.00 54.53 233 SER A CA 1
ATOM 1788 C C . SER A 1 233 ? 25.180 -0.579 -30.518 1.00 54.53 233 SER A C 1
ATOM 1790 O O . SER A 1 233 ? 25.133 -0.869 -31.707 1.00 54.53 233 SER A O 1
ATOM 1792 N N . THR A 1 234 ? 24.138 -0.202 -29.780 1.00 52.94 234 THR A N 1
ATOM 1793 C CA . THR A 1 234 ? 22.799 0.215 -30.221 1.00 52.94 234 THR A CA 1
ATOM 1794 C C . THR A 1 234 ? 21.815 -0.863 -30.703 1.00 52.94 234 THR A C 1
ATOM 1796 O O . THR A 1 234 ? 22.011 -1.577 -31.677 1.00 52.94 234 THR A O 1
ATOM 1799 N N . LEU A 1 235 ? 20.701 -0.938 -29.968 1.00 56.28 235 LEU A N 1
ATOM 1800 C CA . LEU A 1 235 ? 19.472 -1.671 -30.264 1.00 56.28 235 LEU A CA 1
ATOM 1801 C C . LEU A 1 235 ? 18.322 -0.642 -30.289 1.00 56.28 235 LEU A C 1
ATOM 1803 O O . LEU A 1 235 ? 18.448 0.366 -29.582 1.00 56.28 235 LEU A O 1
ATOM 1807 N N . GLN A 1 236 ? 17.235 -0.861 -31.052 1.00 57.19 236 GLN A N 1
ATOM 1808 C CA . GLN A 1 236 ? 16.046 0.017 -31.019 1.00 57.19 236 GLN A CA 1
ATOM 1809 C C . GLN A 1 236 ? 15.600 0.201 -29.571 1.00 57.19 236 GLN A C 1
ATOM 1811 O O . GLN A 1 236 ? 15.194 -0.725 -28.885 1.00 57.19 236 GLN A O 1
ATOM 1816 N N . SER A 1 237 ? 15.764 1.391 -29.025 1.00 57.28 237 SER A N 1
ATOM 1817 C CA . SER A 1 237 ? 15.422 1.594 -27.625 1.00 57.28 237 SER A CA 1
ATOM 1818 C C . SER A 1 237 ? 13.987 2.091 -27.577 1.00 57.28 237 SER A C 1
ATOM 1820 O O . SER A 1 237 ? 13.671 3.035 -28.305 1.00 57.28 237 SER A O 1
ATOM 1822 N N . PRO A 1 238 ? 13.105 1.481 -26.768 1.00 63.09 238 PRO A N 1
ATOM 1823 C CA . PRO A 1 238 ? 11.841 2.120 -26.454 1.00 63.09 238 PRO A CA 1
ATOM 1824 C C . PRO A 1 238 ? 12.119 3.541 -25.955 1.00 63.09 238 PRO A C 1
ATOM 1826 O O . PRO A 1 238 ? 12.936 3.746 -25.055 1.00 63.09 238 PRO A O 1
ATOM 1829 N N . THR A 1 239 ? 11.499 4.518 -26.605 1.00 66.62 239 THR A N 1
ATOM 1830 C CA . THR A 1 239 ? 11.620 5.948 -26.306 1.00 66.62 239 THR A CA 1
ATOM 1831 C C . THR A 1 239 ? 10.482 6.451 -25.439 1.00 66.62 239 THR A C 1
ATOM 1833 O O . THR A 1 239 ? 10.619 7.488 -24.800 1.00 66.62 239 THR A O 1
ATOM 1836 N N . GLY A 1 240 ? 9.368 5.722 -25.399 1.00 71.81 240 GLY A N 1
ATOM 1837 C CA . GLY A 1 240 ? 8.195 6.076 -24.613 1.00 71.81 240 GLY A CA 1
ATOM 1838 C C . GLY A 1 240 ? 7.545 4.848 -23.995 1.00 71.81 240 GLY A C 1
ATOM 1839 O O . GLY A 1 240 ? 7.559 3.762 -24.576 1.00 71.81 240 GLY A O 1
ATOM 1840 N N . ILE A 1 241 ? 6.968 5.030 -22.809 1.00 74.56 241 ILE A N 1
ATOM 1841 C CA . ILE A 1 241 ? 6.078 4.055 -22.184 1.00 74.56 241 ILE A CA 1
ATOM 1842 C C . ILE A 1 241 ? 4.738 4.749 -21.979 1.00 74.56 241 ILE A C 1
ATOM 1844 O O . ILE A 1 241 ? 4.628 5.742 -21.258 1.00 74.56 241 ILE A O 1
ATOM 1848 N N . LYS A 1 242 ? 3.692 4.213 -22.589 1.00 80.06 242 LYS A N 1
ATOM 1849 C CA . LYS A 1 242 ? 2.324 4.646 -22.326 1.00 80.06 242 LYS A CA 1
ATOM 1850 C C . LYS A 1 242 ? 1.637 3.565 -21.519 1.00 80.06 242 LYS A C 1
ATOM 1852 O O . LYS A 1 242 ? 1.925 2.380 -21.673 1.00 80.06 242 LYS A O 1
ATOM 1857 N N . ALA A 1 243 ? 0.737 3.974 -20.642 1.00 79.94 243 ALA A N 1
ATOM 1858 C CA . ALA A 1 243 ? -0.132 3.045 -19.965 1.00 79.94 243 ALA A CA 1
ATOM 1859 C C . ALA A 1 243 ? -1.541 3.594 -19.825 1.00 79.94 243 ALA A C 1
ATOM 1861 O O . ALA A 1 243 ? -1.740 4.776 -19.564 1.00 79.94 243 ALA A O 1
ATOM 1862 N N . ASN A 1 244 ? -2.519 2.710 -19.937 1.00 80.38 244 ASN A N 1
ATOM 1863 C CA . ASN A 1 244 ? -3.917 3.035 -19.722 1.00 80.38 244 ASN A CA 1
ATOM 1864 C C . ASN A 1 244 ? -4.486 2.089 -18.671 1.00 80.38 244 ASN A C 1
ATOM 1866 O O . ASN A 1 244 ? -4.245 0.883 -18.712 1.00 80.38 244 ASN A O 1
ATOM 1870 N N . ILE A 1 245 ? -5.238 2.638 -17.719 1.00 73.38 245 ILE A N 1
ATOM 1871 C CA . ILE A 1 245 ? -6.008 1.818 -16.786 1.00 73.38 245 ILE A CA 1
ATOM 1872 C C . ILE A 1 245 ? -7.342 1.514 -17.461 1.00 73.38 245 ILE A C 1
ATOM 1874 O O . ILE A 1 245 ? -8.182 2.398 -17.630 1.00 73.38 245 ILE A O 1
ATOM 1878 N N . VAL A 1 246 ? -7.531 0.263 -17.859 1.00 76.56 246 VAL A N 1
ATOM 1879 C CA . VAL A 1 246 ? -8.778 -0.220 -18.446 1.00 76.56 246 VAL A CA 1
ATOM 1880 C C . VAL A 1 246 ? -9.761 -0.511 -17.311 1.00 76.56 246 VAL A C 1
ATOM 1882 O O . VAL A 1 246 ? -9.417 -1.172 -16.333 1.00 76.56 246 VAL A O 1
ATOM 1885 N N . ASN A 1 247 ? -10.991 -0.006 -17.446 1.00 69.81 247 ASN A N 1
ATOM 1886 C CA . ASN A 1 247 ? -12.074 -0.146 -16.465 1.00 69.81 247 ASN A CA 1
ATOM 1887 C C . ASN A 1 247 ? -11.710 0.347 -15.045 1.00 69.81 247 ASN A C 1
ATOM 1889 O O . ASN A 1 247 ? -11.809 -0.419 -14.089 1.00 69.81 247 ASN A O 1
ATOM 1893 N N . PRO A 1 248 ? -11.377 1.639 -14.850 1.00 66.31 248 PRO A N 1
ATOM 1894 C CA . PRO A 1 248 ? -10.928 2.168 -13.553 1.00 66.31 248 PRO A CA 1
ATOM 1895 C C . PRO A 1 248 ? -11.946 2.021 -12.406 1.00 66.31 248 PRO A C 1
ATOM 1897 O O . PRO A 1 248 ? -11.590 2.206 -11.248 1.00 66.31 248 PRO A O 1
ATOM 1900 N N . ASN A 1 249 ? -13.207 1.703 -12.718 1.00 64.94 249 ASN A N 1
ATOM 1901 C CA . ASN A 1 249 ? -14.299 1.584 -11.750 1.00 64.94 249 ASN A CA 1
ATOM 1902 C C . ASN A 1 249 ? -14.711 0.129 -11.459 1.00 64.94 249 ASN A C 1
ATOM 1904 O O . ASN A 1 249 ? -15.656 -0.078 -10.701 1.00 64.94 249 ASN A O 1
ATOM 1908 N N . ALA A 1 250 ? -14.066 -0.869 -12.074 1.00 60.59 250 ALA A N 1
ATOM 1909 C CA . ALA A 1 250 ? -14.408 -2.277 -11.888 1.00 60.59 250 ALA A CA 1
ATOM 1910 C C . ALA A 1 250 ? -13.147 -3.100 -11.571 1.00 60.59 250 ALA A C 1
ATOM 1912 O O . ALA A 1 250 ? -12.196 -3.060 -12.348 1.00 60.59 250 ALA A O 1
ATOM 1913 N N . PRO A 1 251 ? -13.115 -3.853 -10.459 1.00 60.88 251 PRO A N 1
ATOM 1914 C CA . PRO A 1 251 ? -12.054 -4.821 -10.221 1.00 60.88 251 PRO A CA 1
ATOM 1915 C C . PRO A 1 251 ? -12.214 -6.041 -11.154 1.00 60.88 251 PRO A C 1
ATOM 1917 O O . PRO A 1 251 ? -13.346 -6.474 -11.387 1.00 60.88 251 PRO A O 1
ATOM 1920 N N . PRO A 1 252 ? -11.113 -6.637 -11.651 1.00 63.56 252 PRO A N 1
ATOM 1921 C CA . PRO A 1 252 ? -9.720 -6.231 -11.448 1.00 63.56 252 PRO A CA 1
ATOM 1922 C C . PRO A 1 252 ? -9.331 -4.997 -12.280 1.00 63.56 252 PRO A C 1
ATOM 1924 O O . PRO A 1 252 ? -9.734 -4.863 -13.434 1.00 63.56 252 PRO A O 1
ATOM 1927 N N . LEU A 1 253 ? -8.512 -4.113 -11.701 1.00 65.06 253 LEU A N 1
ATOM 1928 C CA . LEU A 1 253 ? -7.928 -2.980 -12.421 1.00 65.06 253 LEU A CA 1
ATOM 1929 C C . LEU A 1 253 ? -6.895 -3.494 -13.422 1.00 65.06 253 LEU A C 1
ATOM 1931 O O . LEU A 1 253 ? -5.865 -4.032 -13.019 1.00 65.06 253 LEU A O 1
ATOM 1935 N N . ILE A 1 254 ? -7.143 -3.285 -14.714 1.00 76.81 254 ILE A N 1
ATOM 1936 C CA . ILE A 1 254 ? -6.228 -3.741 -15.759 1.00 76.81 254 ILE A CA 1
ATOM 1937 C C . ILE A 1 254 ? -5.305 -2.592 -16.165 1.00 76.81 254 ILE A C 1
ATOM 1939 O O . ILE A 1 254 ? -5.767 -1.582 -16.692 1.00 76.81 254 ILE A O 1
ATOM 1943 N N . LEU A 1 255 ? -3.998 -2.735 -15.931 1.00 78.81 255 LEU A N 1
ATOM 1944 C CA . LEU A 1 255 ? -2.997 -1.805 -16.460 1.00 78.81 255 LEU A CA 1
ATOM 1945 C C . LEU A 1 255 ? -2.494 -2.316 -17.805 1.00 78.81 255 LEU A C 1
ATOM 1947 O O . LEU A 1 255 ? -1.803 -3.330 -17.855 1.00 78.81 255 LEU A O 1
ATOM 1951 N N . HIS A 1 256 ? -2.813 -1.580 -18.858 1.00 83.75 256 HIS A N 1
ATOM 1952 C CA . HIS A 1 256 ? -2.381 -1.851 -20.217 1.00 83.75 256 HIS A CA 1
ATOM 1953 C C . HIS A 1 256 ? -1.154 -1.003 -20.547 1.00 83.75 256 HIS A C 1
ATOM 1955 O O . HIS A 1 256 ? -1.261 0.221 -20.560 1.00 83.75 256 HIS A O 1
ATOM 1961 N N . LEU A 1 257 ? 0.003 -1.621 -20.779 1.00 83.44 257 LEU A N 1
ATOM 1962 C CA . LEU A 1 257 ? 1.243 -0.946 -21.172 1.00 83.44 257 LEU A CA 1
ATOM 1963 C C . LEU A 1 257 ? 1.458 -1.045 -22.677 1.00 83.44 257 LEU A C 1
ATOM 1965 O O . LEU A 1 257 ? 1.377 -2.145 -23.213 1.00 83.44 257 LEU A O 1
ATOM 1969 N N . SER A 1 258 ? 1.851 0.057 -23.310 1.00 81.81 258 SER A N 1
ATOM 1970 C CA . SER A 1 258 ? 2.367 0.076 -24.678 1.00 81.81 258 SER A CA 1
ATOM 1971 C C . SER A 1 258 ? 3.712 0.801 -24.734 1.00 81.81 258 SER A C 1
ATOM 1973 O O . SER A 1 258 ? 3.987 1.717 -23.950 1.00 81.81 258 SER A O 1
ATOM 1975 N N . PHE A 1 259 ? 4.567 0.392 -25.665 1.00 78.75 259 PHE A N 1
ATOM 1976 C CA . PHE A 1 259 ? 5.930 0.902 -25.788 1.00 78.75 259 PHE A CA 1
ATOM 1977 C C . PHE A 1 259 ? 6.124 1.527 -27.168 1.00 78.75 259 PHE A C 1
ATOM 1979 O O . PHE A 1 259 ? 5.858 0.891 -28.184 1.00 78.75 259 PHE A O 1
ATOM 1986 N N . ASP A 1 260 ? 6.586 2.775 -27.202 1.00 76.25 260 ASP A N 1
ATOM 1987 C CA . ASP A 1 260 ? 7.001 3.423 -28.446 1.00 76.25 260 ASP A CA 1
ATOM 1988 C C . ASP A 1 260 ? 8.495 3.160 -28.644 1.00 76.25 260 ASP A C 1
ATOM 1990 O O . ASP A 1 260 ? 9.270 3.350 -27.706 1.00 76.25 260 ASP A O 1
ATOM 1994 N N . TYR A 1 261 ? 8.911 2.768 -29.846 1.00 72.62 261 TYR A N 1
ATOM 1995 C CA . TYR A 1 261 ? 10.309 2.490 -30.183 1.00 72.62 261 TYR A CA 1
ATOM 1996 C C . TYR A 1 261 ? 10.816 3.510 -31.197 1.00 72.62 261 TYR A C 1
ATOM 1998 O O . TYR A 1 261 ? 10.135 3.794 -32.181 1.00 72.62 261 TYR A O 1
ATOM 2006 N N . ALA A 1 262 ? 12.022 4.040 -30.982 1.00 67.56 262 ALA A N 1
ATOM 2007 C CA . ALA A 1 262 ? 12.731 4.747 -32.041 1.00 67.56 262 ALA A CA 1
ATOM 2008 C C . ALA A 1 262 ? 13.646 3.787 -32.793 1.00 67.56 262 ALA A C 1
ATOM 2010 O O . ALA A 1 262 ? 14.262 2.887 -32.210 1.00 67.56 262 ALA A O 1
ATOM 2011 N N . GLU A 1 263 ? 13.782 4.035 -34.092 1.00 64.31 263 GLU A N 1
ATOM 2012 C CA . GLU A 1 263 ? 14.803 3.395 -34.901 1.00 64.31 263 GLU A CA 1
ATOM 2013 C C . GLU A 1 263 ? 16.183 3.656 -34.282 1.00 64.31 263 GLU A C 1
ATOM 2015 O O . GLU A 1 263 ? 16.584 4.798 -34.056 1.00 64.31 263 GLU A O 1
ATOM 2020 N N . ALA A 1 264 ? 16.928 2.588 -34.005 1.00 57.16 264 ALA A N 1
ATOM 2021 C CA . ALA A 1 264 ? 18.330 2.688 -33.651 1.00 57.16 264 ALA A CA 1
ATOM 2022 C C . ALA A 1 264 ? 19.152 2.033 -34.749 1.00 57.16 264 ALA A C 1
ATOM 2024 O O . ALA A 1 264 ? 18.849 0.936 -35.210 1.00 57.16 264 ALA A O 1
ATOM 2025 N N . THR A 1 265 ? 20.236 2.697 -35.132 1.00 56.72 265 THR A N 1
ATOM 2026 C CA . THR A 1 265 ? 21.247 2.077 -35.985 1.00 56.72 265 THR A CA 1
ATOM 2027 C C . THR A 1 265 ? 22.037 1.094 -35.139 1.00 56.72 265 THR A C 1
ATOM 2029 O O . THR A 1 265 ? 22.664 1.536 -34.189 1.00 56.72 265 THR A O 1
ATOM 2032 N N . GLN A 1 266 ? 22.034 -0.199 -35.450 1.00 59.19 266 GLN A N 1
ATOM 2033 C CA . GLN A 1 266 ? 22.916 -1.160 -34.789 1.00 59.19 266 GLN A CA 1
ATOM 2034 C C . GLN A 1 266 ? 24.331 -1.051 -35.364 1.00 59.19 266 GLN A C 1
ATOM 2036 O O . GLN A 1 266 ? 24.527 -1.124 -36.577 1.00 59.19 266 GLN A O 1
ATOM 2041 N N . THR A 1 267 ? 25.324 -0.896 -34.493 1.00 57.62 267 THR A N 1
ATOM 2042 C CA . THR A 1 267 ? 26.742 -0.911 -34.855 1.00 57.62 267 THR A CA 1
ATOM 2043 C C . THR A 1 267 ? 27.395 -2.116 -34.205 1.00 57.62 267 THR A C 1
ATOM 2045 O O . THR A 1 267 ? 27.449 -2.246 -32.984 1.00 57.62 267 THR A O 1
ATOM 2048 N N . THR A 1 268 ? 27.928 -3.005 -35.028 1.00 59.38 268 THR A N 1
ATOM 2049 C CA . THR A 1 268 ? 28.621 -4.201 -34.565 1.00 59.38 268 THR A CA 1
ATOM 2050 C C . THR A 1 268 ? 30.097 -4.074 -34.898 1.00 59.38 268 THR A C 1
ATOM 2052 O O . THR A 1 268 ? 30.473 -4.043 -36.064 1.00 59.38 268 THR A O 1
ATOM 2055 N N . ILE A 1 269 ? 30.950 -4.030 -33.875 1.00 61.53 269 ILE A N 1
ATOM 2056 C CA . ILE A 1 269 ? 32.401 -3.930 -34.037 1.00 61.53 269 ILE A CA 1
ATOM 2057 C C . ILE A 1 269 ? 33.047 -5.212 -33.517 1.00 61.53 269 ILE A C 1
ATOM 2059 O O . ILE A 1 269 ? 33.088 -5.461 -32.312 1.00 61.53 269 ILE A O 1
ATOM 2063 N N . ALA A 1 270 ? 33.622 -5.995 -34.425 1.00 61.72 270 ALA A N 1
ATOM 2064 C CA . ALA A 1 270 ? 34.517 -7.098 -34.097 1.00 61.72 270 ALA A CA 1
ATOM 2065 C C . ALA A 1 270 ? 35.976 -6.652 -34.288 1.00 61.72 270 ALA A C 1
ATOM 2067 O O . ALA A 1 270 ? 36.363 -6.215 -35.370 1.00 61.72 270 ALA A O 1
ATOM 2068 N N . LYS A 1 271 ? 36.808 -6.768 -33.251 1.00 64.25 271 LYS A N 1
ATOM 2069 C CA . LYS A 1 271 ? 38.256 -6.524 -33.313 1.00 64.25 271 LYS A CA 1
ATOM 2070 C C . LYS A 1 271 ? 38.999 -7.815 -33.005 1.00 64.25 271 LYS A C 1
ATOM 2072 O O . LYS A 1 271 ? 39.103 -8.203 -31.849 1.00 64.25 271 LYS A O 1
ATOM 2077 N N . CYS A 1 272 ? 39.564 -8.455 -34.022 1.00 64.44 272 CYS A N 1
ATOM 2078 C CA . CYS A 1 272 ? 40.423 -9.626 -33.858 1.00 64.44 272 CYS A CA 1
ATOM 2079 C C . CYS A 1 272 ? 41.884 -9.257 -34.130 1.00 64.44 272 CYS A C 1
ATOM 2081 O O . CYS A 1 272 ? 42.198 -8.723 -35.193 1.00 64.44 272 CYS A O 1
ATOM 2083 N N . LYS A 1 273 ? 42.802 -9.564 -33.202 1.00 61.28 273 LYS A N 1
ATOM 2084 C CA . LYS A 1 273 ? 44.240 -9.541 -33.525 1.00 61.28 273 LYS A CA 1
ATOM 2085 C C . LYS A 1 273 ? 44.603 -10.793 -34.331 1.00 61.28 273 LYS A C 1
ATOM 2087 O O . LYS A 1 273 ? 44.900 -11.835 -33.759 1.00 61.28 273 LYS A O 1
ATOM 2092 N N . LEU A 1 274 ? 44.618 -10.704 -35.655 1.00 55.31 274 LEU A N 1
ATOM 2093 C CA . LEU A 1 274 ? 45.335 -11.696 -36.457 1.00 55.31 274 LEU A CA 1
ATOM 2094 C C . LEU A 1 274 ? 46.836 -11.557 -36.159 1.00 55.31 274 LEU A C 1
ATOM 2096 O O . LEU A 1 274 ? 47.372 -10.449 -36.140 1.00 55.31 274 LEU A O 1
ATOM 2100 N N . GLY A 1 275 ? 47.502 -12.663 -35.824 1.00 50.34 275 GLY A N 1
ATOM 2101 C CA . GLY A 1 275 ? 48.927 -12.653 -35.493 1.00 50.34 275 GLY A CA 1
ATOM 2102 C C . GLY A 1 275 ? 49.763 -12.022 -36.613 1.00 50.34 275 GLY A C 1
ATOM 2103 O O . GLY A 1 275 ? 49.617 -12.412 -37.761 1.00 50.34 275 GLY A O 1
ATOM 2104 N N . GLN A 1 276 ? 50.599 -11.038 -36.256 1.00 45.84 276 GLN A N 1
ATOM 2105 C CA . GLN A 1 276 ? 51.711 -10.401 -36.998 1.00 45.84 276 GLN A CA 1
ATOM 2106 C C . GLN A 1 276 ? 51.584 -10.044 -38.501 1.00 45.84 276 GLN A C 1
ATOM 2108 O O . GLN A 1 276 ? 52.523 -9.468 -39.043 1.00 45.84 276 GLN A O 1
ATOM 2113 N N . LEU A 1 277 ? 50.452 -10.248 -39.169 1.00 43.62 277 LEU A N 1
ATOM 2114 C CA . LEU A 1 277 ? 50.244 -9.878 -40.571 1.00 43.62 277 LEU A CA 1
ATOM 2115 C C . LEU A 1 277 ? 48.972 -9.039 -40.709 1.00 43.62 277 LEU A C 1
ATOM 2117 O O . LEU A 1 277 ? 47.904 -9.547 -41.028 1.00 43.62 277 LEU A O 1
ATOM 2121 N N . GLY A 1 278 ? 49.119 -7.735 -40.468 1.00 46.78 278 GLY A N 1
ATOM 2122 C CA . GLY A 1 278 ? 48.127 -6.717 -40.817 1.00 46.78 278 GLY A CA 1
ATOM 2123 C C . GLY A 1 278 ? 46.932 -6.612 -39.864 1.00 46.78 278 GLY A C 1
ATOM 2124 O O . GLY A 1 278 ? 46.240 -7.577 -39.553 1.00 46.78 278 GLY A O 1
ATOM 2125 N N . THR A 1 279 ? 46.646 -5.392 -39.415 1.00 44.25 279 THR A N 1
ATOM 2126 C CA . THR A 1 279 ? 45.345 -5.024 -38.846 1.00 44.25 279 THR A CA 1
ATOM 2127 C C . THR A 1 279 ? 44.262 -5.280 -39.890 1.00 44.25 279 THR A C 1
ATOM 2129 O O . THR A 1 279 ? 44.159 -4.529 -40.858 1.00 44.25 279 THR A O 1
ATOM 2132 N N . ALA A 1 280 ? 43.451 -6.323 -39.708 1.00 45.38 280 ALA A N 1
ATOM 2133 C CA . ALA A 1 280 ? 42.202 -6.444 -40.446 1.00 45.38 280 ALA A CA 1
ATOM 2134 C C . ALA A 1 280 ? 41.324 -5.236 -40.084 1.00 45.38 280 ALA A C 1
ATOM 2136 O O . ALA A 1 280 ? 41.037 -5.000 -38.907 1.00 45.38 280 ALA A O 1
ATOM 2137 N N . ALA A 1 281 ? 40.974 -4.433 -41.090 1.00 46.88 281 ALA A N 1
ATOM 2138 C CA . ALA A 1 281 ? 40.046 -3.324 -40.941 1.00 4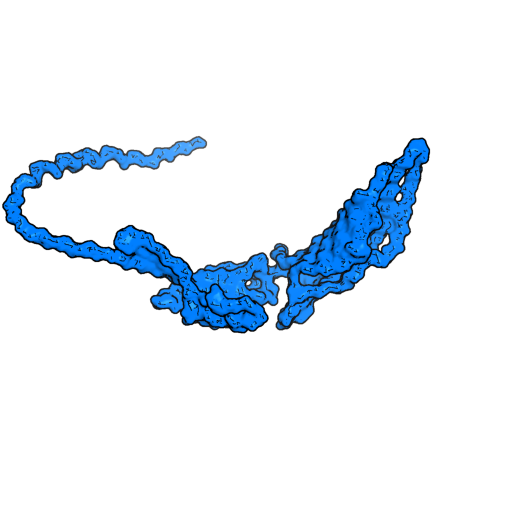6.88 281 ALA A CA 1
ATOM 2139 C C . ALA A 1 281 ? 38.724 -3.862 -40.379 1.00 46.88 281 ALA A C 1
ATOM 2141 O O . ALA A 1 281 ? 38.188 -4.843 -40.894 1.00 46.88 281 ALA A O 1
ATOM 2142 N N . GLY A 1 282 ? 38.224 -3.247 -39.305 1.00 47.91 282 GLY A N 1
ATOM 2143 C CA . GLY A 1 282 ? 36.893 -3.560 -38.797 1.00 47.91 282 GLY A CA 1
ATOM 2144 C C . GLY A 1 282 ? 35.882 -3.283 -39.904 1.00 47.91 282 GLY A C 1
ATOM 2145 O O . GLY A 1 282 ? 35.771 -2.146 -40.354 1.00 47.91 282 GLY A O 1
ATOM 2146 N N . GLN A 1 283 ? 35.194 -4.317 -40.382 1.00 44.84 283 GLN A N 1
ATOM 2147 C CA . GLN A 1 283 ? 34.040 -4.129 -41.248 1.00 44.84 283 GLN A CA 1
ATOM 2148 C C . GLN A 1 283 ? 32.909 -3.590 -40.374 1.00 44.84 283 GLN A C 1
ATOM 2150 O O . GLN A 1 283 ? 32.401 -4.297 -39.502 1.00 44.84 283 GLN A O 1
ATOM 2155 N N . ASP A 1 284 ? 32.556 -2.324 -40.583 1.00 44.81 284 ASP A N 1
ATOM 2156 C CA . ASP A 1 284 ? 31.358 -1.730 -40.003 1.00 44.81 284 ASP A CA 1
ATOM 2157 C C . ASP A 1 284 ? 30.165 -2.271 -40.794 1.00 44.81 284 ASP A C 1
ATOM 2159 O O . ASP A 1 284 ? 29.811 -1.777 -41.866 1.00 44.81 284 ASP A O 1
ATOM 2163 N N . THR A 1 285 ? 29.633 -3.404 -40.342 1.00 45.34 285 THR A N 1
ATOM 2164 C CA . THR A 1 285 ? 28.490 -4.031 -41.005 1.00 45.34 285 THR A CA 1
ATOM 2165 C C . THR A 1 285 ? 27.240 -3.400 -40.415 1.00 45.34 285 THR A C 1
ATOM 2167 O O . THR A 1 285 ? 26.794 -3.775 -39.330 1.00 45.34 285 THR A O 1
ATOM 2170 N N . ARG A 1 286 ? 26.697 -2.400 -41.113 1.00 44.72 286 ARG A N 1
ATOM 2171 C CA . ARG A 1 286 ? 25.392 -1.818 -40.795 1.00 44.72 286 ARG A CA 1
ATOM 2172 C C . ARG A 1 286 ? 24.321 -2.790 -41.283 1.00 44.72 286 ARG A C 1
ATOM 2174 O O . ARG A 1 286 ? 23.923 -2.746 -42.442 1.00 44.72 286 ARG A O 1
ATOM 2181 N N . GLN A 1 287 ? 23.929 -3.722 -40.423 1.00 45.19 287 GLN A N 1
ATOM 2182 C CA . GLN A 1 287 ? 22.810 -4.612 -40.697 1.00 45.19 287 GLN A CA 1
ATOM 2183 C C . GLN A 1 287 ? 21.549 -3.961 -40.125 1.00 45.19 287 GLN A C 1
ATOM 2185 O O . GLN A 1 287 ? 21.367 -3.899 -38.911 1.00 45.19 287 GLN A O 1
ATOM 2190 N N . GLU A 1 288 ? 20.710 -3.423 -41.006 1.00 43.38 288 GLU A N 1
A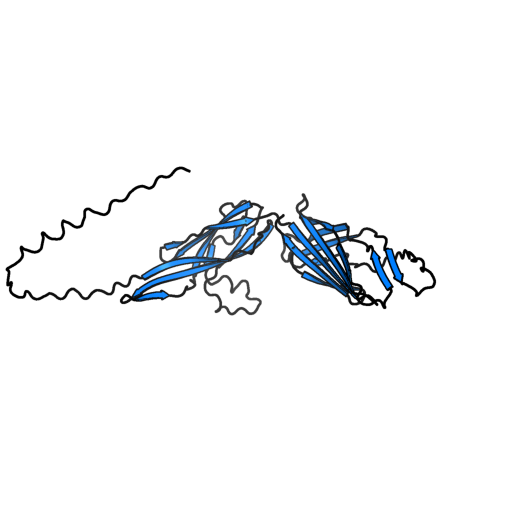TOM 2191 C CA . GLU A 1 288 ? 19.318 -3.109 -40.687 1.00 43.38 288 GLU A CA 1
ATOM 2192 C C . GLU A 1 288 ? 18.584 -4.445 -40.632 1.00 43.38 288 GLU A C 1
ATOM 2194 O O . GLU A 1 288 ? 18.128 -4.963 -41.645 1.00 43.38 288 GLU A O 1
ATOM 2199 N N . ASP A 1 289 ? 18.594 -5.076 -39.464 1.00 46.69 289 ASP A N 1
ATOM 2200 C CA . ASP A 1 289 ? 17.772 -6.251 -39.208 1.00 46.69 289 ASP A CA 1
ATOM 2201 C C . ASP A 1 289 ? 16.536 -5.749 -38.439 1.00 46.69 289 ASP A C 1
ATOM 2203 O O . ASP A 1 289 ? 16.675 -5.369 -37.273 1.00 46.69 289 ASP A O 1
ATOM 2207 N N . PRO A 1 290 ? 15.369 -5.590 -39.088 1.00 45.25 290 PRO A N 1
ATOM 2208 C CA . PRO A 1 290 ? 14.210 -4.940 -38.476 1.00 45.25 290 PRO A CA 1
ATOM 2209 C C . PRO A 1 290 ? 13.431 -5.845 -37.504 1.00 45.25 290 PRO A C 1
ATOM 2211 O O . PRO A 1 290 ? 12.688 -5.328 -36.678 1.00 45.25 290 PRO A O 1
ATOM 2214 N N . ASP A 1 291 ? 13.644 -7.167 -37.523 1.00 47.84 291 ASP A N 1
ATOM 2215 C CA . ASP A 1 291 ? 12.669 -8.124 -36.960 1.00 47.84 291 ASP A CA 1
ATOM 2216 C C . ASP A 1 291 ? 13.101 -8.824 -35.657 1.00 47.84 291 ASP A C 1
ATOM 2218 O O . ASP A 1 291 ? 12.425 -9.728 -35.164 1.00 47.84 291 ASP A O 1
ATOM 2222 N N . TRP A 1 292 ? 14.236 -8.460 -35.056 1.00 52.88 292 TRP A N 1
ATOM 2223 C CA . TRP A 1 292 ? 14.688 -9.097 -33.804 1.00 52.88 292 TRP A CA 1
ATOM 2224 C C . TRP A 1 292 ? 14.227 -8.369 -32.539 1.00 52.88 292 TRP A C 1
ATOM 2226 O O . TRP A 1 292 ? 14.626 -8.762 -31.431 1.00 52.88 292 TRP A O 1
ATOM 2236 N N . PHE A 1 293 ? 13.407 -7.326 -32.684 1.00 55.81 293 PHE A N 1
ATOM 2237 C CA . PHE A 1 293 ? 12.891 -6.582 -31.550 1.00 55.81 293 PHE A CA 1
ATOM 2238 C C . PHE A 1 293 ? 11.751 -7.302 -30.841 1.00 55.81 293 PHE A C 1
ATOM 2240 O O . PHE A 1 293 ? 11.018 -8.109 -31.401 1.00 55.81 293 PHE A O 1
ATOM 2247 N N . LEU A 1 294 ? 11.680 -7.065 -29.536 1.00 58.31 294 LEU A N 1
ATOM 2248 C CA . LEU A 1 294 ? 10.612 -7.551 -28.682 1.00 58.31 294 LEU A CA 1
ATOM 2249 C C . LEU A 1 294 ? 9.296 -6.909 -29.152 1.00 58.31 294 LEU A C 1
ATOM 2251 O O . LEU A 1 294 ? 8.970 -5.827 -28.672 1.00 58.31 294 LEU A O 1
ATOM 2255 N N . ASP A 1 295 ? 8.565 -7.561 -30.059 1.00 57.53 295 ASP A N 1
ATOM 2256 C CA . ASP A 1 295 ? 7.169 -7.241 -30.391 1.00 57.53 295 ASP A CA 1
ATOM 2257 C C . ASP A 1 295 ? 6.297 -7.500 -29.159 1.00 57.53 295 ASP A C 1
ATOM 2259 O O . ASP A 1 295 ? 5.581 -8.495 -29.037 1.00 57.53 295 ASP A O 1
ATOM 2263 N N . LEU A 1 296 ? 6.401 -6.610 -28.182 1.00 63.81 296 LEU A N 1
ATOM 2264 C CA . LEU A 1 296 ? 5.455 -6.493 -27.089 1.00 63.81 296 LEU A CA 1
ATOM 2265 C C . LEU A 1 296 ? 4.666 -5.236 -27.383 1.00 63.81 296 LEU A C 1
ATOM 2267 O O . LEU A 1 296 ? 4.965 -4.187 -26.807 1.00 63.81 296 LEU A O 1
ATOM 2271 N N . PRO A 1 297 ? 3.701 -5.312 -28.312 1.00 61.22 297 PRO A N 1
ATOM 2272 C CA . PRO A 1 297 ? 2.885 -4.149 -28.590 1.00 61.22 297 PRO A CA 1
ATOM 2273 C C . PRO A 1 297 ? 2.186 -3.715 -27.299 1.00 61.22 297 PRO A C 1
ATOM 2275 O O . PRO A 1 297 ? 2.114 -2.524 -27.000 1.00 61.22 297 PRO A O 1
ATOM 2278 N N . GLU A 1 298 ? 1.729 -4.694 -26.510 1.00 77.06 298 GLU A N 1
ATOM 2279 C CA . GLU A 1 298 ? 0.790 -4.473 -25.424 1.00 77.06 298 GLU A CA 1
ATOM 2280 C C . GLU A 1 298 ? 0.957 -5.508 -24.302 1.00 77.06 298 GLU A C 1
ATOM 2282 O O . GLU A 1 298 ? 1.144 -6.704 -24.551 1.00 77.06 298 GLU A O 1
ATOM 2287 N N . VAL A 1 299 ? 0.890 -5.056 -23.047 1.00 81.75 299 VAL A N 1
ATOM 2288 C CA . VAL A 1 299 ? 0.936 -5.931 -21.871 1.00 81.75 299 VAL A CA 1
ATOM 2289 C C . VAL A 1 299 ? -0.096 -5.510 -20.840 1.00 81.75 299 VAL A C 1
ATOM 2291 O O . VAL A 1 299 ? -0.001 -4.425 -20.273 1.00 81.75 299 VAL A O 1
ATOM 2294 N N . ASP A 1 300 ? -1.001 -6.428 -20.512 1.00 84.12 300 ASP A N 1
ATOM 2295 C CA . ASP A 1 300 ? -1.967 -6.244 -19.433 1.00 84.12 300 ASP A CA 1
ATOM 2296 C C . ASP A 1 300 ? -1.424 -6.759 -18.103 1.00 84.12 300 ASP A C 1
ATOM 2298 O O . ASP A 1 300 ? -0.823 -7.835 -18.042 1.00 84.12 300 ASP A O 1
ATOM 2302 N N . PHE A 1 301 ? -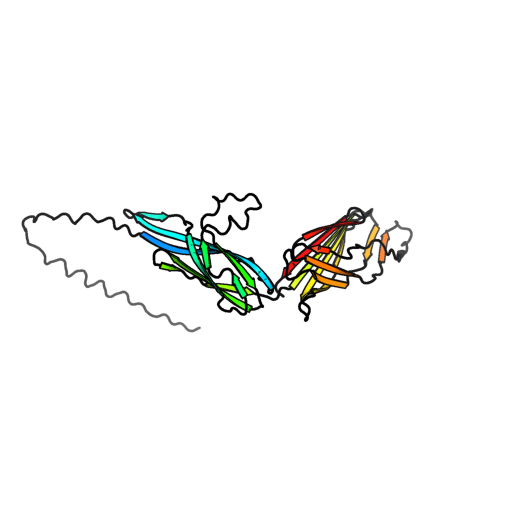1.715 -6.066 -17.008 1.00 80.75 301 PHE A N 1
ATOM 2303 C CA . PHE A 1 301 ? -1.578 -6.571 -15.643 1.00 80.75 301 PHE A CA 1
ATOM 2304 C C . PHE A 1 301 ? -2.951 -6.597 -14.972 1.00 80.75 301 PHE A C 1
ATOM 2306 O O . PHE A 1 301 ? -3.678 -5.622 -15.070 1.00 80.75 301 PHE A O 1
ATOM 2313 N N . GLN A 1 302 ? -3.305 -7.703 -14.302 1.00 73.25 302 GLN A N 1
ATOM 2314 C CA . GLN A 1 302 ? -4.583 -7.835 -13.575 1.00 73.25 302 GLN A CA 1
ATOM 2315 C C . GLN A 1 302 ? -4.621 -7.002 -12.281 1.00 73.25 302 GLN A C 1
ATOM 2317 O O . GLN A 1 302 ? -5.680 -6.790 -11.708 1.00 73.25 302 GLN A O 1
ATOM 2322 N N . GLU A 1 303 ? -3.466 -6.518 -11.838 1.00 73.50 303 GLU A N 1
ATOM 2323 C CA . GLU A 1 303 ? -3.317 -5.483 -10.821 1.00 73.50 303 GLU A CA 1
ATOM 2324 C C . GLU A 1 303 ? -2.387 -4.423 -11.417 1.00 73.50 303 GLU A C 1
ATOM 2326 O O . GLU A 1 303 ? -1.505 -4.781 -12.195 1.00 73.50 303 GLU A O 1
ATOM 2331 N N . PRO A 1 304 ? -2.484 -3.128 -11.078 1.00 67.25 304 PRO A N 1
ATOM 2332 C CA . PRO A 1 304 ? -1.610 -2.110 -11.665 1.00 67.25 304 PRO A CA 1
ATOM 2333 C C . PRO A 1 304 ? -0.154 -2.183 -11.158 1.00 67.25 304 PRO A C 1
ATOM 2335 O O . PRO A 1 304 ? 0.614 -1.232 -11.296 1.00 67.25 304 PRO A O 1
ATOM 2338 N N . TRP A 1 305 ? 0.247 -3.310 -10.570 1.00 80.00 305 TRP A N 1
ATOM 2339 C CA . TRP A 1 305 ? 1.585 -3.619 -10.092 1.00 80.00 305 TRP A CA 1
ATOM 2340 C C . TRP A 1 305 ? 1.894 -5.113 -10.255 1.00 80.00 305 TRP A C 1
ATOM 2342 O O . TRP A 1 305 ? 1.039 -5.929 -10.590 1.00 80.00 305 TRP A O 1
ATOM 2352 N N . GLY A 1 306 ? 3.150 -5.482 -10.014 1.00 86.31 306 GLY A N 1
ATOM 2353 C CA . GLY A 1 306 ? 3.611 -6.868 -10.032 1.00 86.31 306 GLY A CA 1
ATOM 2354 C C . GLY A 1 306 ? 4.687 -7.115 -11.078 1.00 86.31 306 GLY A C 1
ATOM 2355 O O . GLY A 1 306 ? 5.206 -6.191 -11.700 1.00 86.31 306 GLY A O 1
ATOM 2356 N N . THR A 1 307 ? 5.072 -8.381 -11.246 1.00 89.44 307 THR A N 1
ATOM 2357 C CA . THR A 1 307 ? 6.065 -8.792 -12.246 1.00 89.44 307 THR A CA 1
ATOM 2358 C C . THR A 1 307 ? 5.479 -9.847 -13.162 1.00 89.44 307 THR A C 1
ATOM 2360 O O . THR A 1 307 ? 5.064 -10.905 -12.698 1.00 89.44 307 THR A O 1
ATOM 2363 N N . LYS A 1 308 ? 5.510 -9.592 -14.470 1.00 88.44 308 LYS A N 1
ATOM 2364 C CA . LYS A 1 308 ? 5.158 -10.582 -15.489 1.00 88.44 308 LYS A CA 1
ATOM 2365 C C . LYS A 1 308 ? 6.389 -10.997 -16.273 1.00 88.44 308 LYS A C 1
ATOM 2367 O O . LYS A 1 308 ? 7.215 -10.160 -16.637 1.00 88.44 308 LYS A O 1
ATOM 2372 N N . LYS A 1 309 ? 6.515 -12.304 -16.507 1.00 87.88 309 LYS A N 1
ATOM 2373 C CA . LYS A 1 309 ? 7.578 -12.892 -17.319 1.00 87.88 309 LYS A CA 1
ATOM 2374 C C . LYS A 1 309 ? 7.025 -13.239 -18.694 1.00 87.88 309 LYS A C 1
ATOM 2376 O O . LYS A 1 309 ? 6.003 -13.906 -18.792 1.00 87.88 309 LYS A O 1
ATOM 2381 N N . PHE A 1 310 ? 7.758 -12.858 -19.726 1.00 83.38 310 PHE A N 1
ATOM 2382 C CA . PHE A 1 310 ? 7.433 -13.133 -21.115 1.00 83.38 310 PHE A CA 1
ATOM 2383 C C . PHE A 1 310 ? 8.558 -13.952 -21.745 1.00 83.38 310 PHE A C 1
ATOM 2385 O O . PHE A 1 310 ? 9.737 -13.754 -21.403 1.00 83.38 310 PHE A O 1
ATOM 2392 N N . PRO A 1 311 ? 8.230 -14.888 -22.649 1.00 78.88 311 PRO A N 1
ATOM 2393 C CA . PRO A 1 311 ? 9.241 -15.463 -23.516 1.00 78.88 311 PRO A CA 1
ATOM 2394 C C . PRO A 1 311 ? 9.841 -14.347 -24.377 1.00 78.88 311 PRO A C 1
ATOM 2396 O O . PRO A 1 311 ? 9.125 -13.481 -24.869 1.00 78.88 311 PRO A O 1
ATOM 2399 N N . ALA A 1 312 ? 11.160 -14.362 -24.544 1.00 71.19 312 ALA A N 1
ATOM 2400 C CA . ALA A 1 312 ? 11.825 -13.532 -25.541 1.00 71.19 312 ALA A CA 1
ATOM 2401 C C . ALA A 1 312 ? 12.350 -14.429 -26.667 1.00 71.19 312 ALA A C 1
ATOM 2403 O O . ALA A 1 312 ? 12.619 -15.617 -26.451 1.00 71.19 312 ALA A O 1
ATOM 2404 N N . LEU A 1 313 ? 12.532 -13.857 -27.858 1.00 67.75 313 LEU A N 1
ATOM 2405 C CA . LEU A 1 313 ? 13.107 -14.558 -29.007 1.00 67.75 313 LEU A CA 1
ATOM 2406 C C . LEU A 1 313 ? 14.436 -15.248 -28.641 1.00 67.75 313 LEU A C 1
ATOM 2408 O O . LEU A 1 313 ? 15.191 -14.784 -27.780 1.00 67.75 313 LEU A O 1
ATOM 2412 N N . ASN A 1 314 ? 14.741 -16.356 -29.324 1.00 70.75 314 ASN A N 1
ATOM 2413 C CA . ASN A 1 314 ? 15.962 -17.155 -29.128 1.00 70.75 314 ASN A CA 1
ATOM 2414 C C . ASN A 1 314 ? 16.120 -17.750 -27.715 1.00 70.75 314 ASN A C 1
ATOM 2416 O O . ASN A 1 314 ? 17.220 -17.792 -27.159 1.00 70.75 314 ASN A O 1
ATOM 2420 N N . GLY A 1 315 ? 15.015 -18.202 -27.111 1.00 76.12 315 GLY A N 1
ATOM 2421 C CA . GLY A 1 315 ? 15.031 -18.843 -25.790 1.00 76.12 315 GLY A CA 1
ATOM 2422 C C . GLY A 1 315 ? 15.396 -17.887 -24.650 1.00 76.12 315 GLY A C 1
ATOM 2423 O O . GLY A 1 315 ? 15.859 -18.324 -23.594 1.00 76.12 315 GLY A O 1
ATOM 2424 N N . GLY A 1 316 ? 15.236 -16.580 -24.873 1.00 80.00 316 GLY A N 1
ATOM 2425 C CA . GLY A 1 316 ? 15.417 -15.561 -23.854 1.00 80.00 316 GLY A CA 1
ATOM 2426 C C . GLY A 1 316 ? 14.225 -15.462 -22.903 1.00 80.00 316 GLY A C 1
ATOM 2427 O O . GLY A 1 316 ? 13.222 -16.170 -22.994 1.00 80.00 316 GLY A O 1
ATOM 2428 N N . SER A 1 317 ? 14.328 -14.548 -21.952 1.00 84.56 317 SER A N 1
ATOM 2429 C CA . SER A 1 317 ? 13.232 -14.176 -21.068 1.00 84.56 317 SER A CA 1
ATOM 2430 C C . SER A 1 317 ? 13.251 -12.680 -20.838 1.00 84.56 317 SER A C 1
ATOM 2432 O O . SER A 1 317 ? 14.314 -12.062 -20.764 1.00 84.56 317 SER A O 1
ATOM 2434 N N . MET A 1 318 ? 12.066 -12.119 -20.683 1.00 82.56 318 MET A N 1
ATOM 2435 C CA . MET A 1 318 ? 11.879 -10.739 -20.287 1.00 82.56 318 MET A CA 1
ATOM 2436 C C . MET A 1 318 ? 10.962 -10.685 -19.072 1.00 82.56 318 MET A C 1
ATOM 2438 O O . MET A 1 318 ? 10.077 -11.520 -18.912 1.00 82.56 318 MET A O 1
ATOM 2442 N N . TRP A 1 319 ? 11.198 -9.713 -18.206 1.00 89.19 319 TRP A N 1
ATOM 2443 C CA . TRP A 1 319 ? 10.412 -9.424 -17.024 1.00 89.19 319 TRP A CA 1
ATOM 2444 C C . TRP A 1 319 ? 10.017 -7.959 -17.063 1.00 89.19 319 TRP A C 1
ATOM 2446 O O . TRP A 1 319 ? 10.886 -7.096 -17.169 1.00 89.19 319 TRP A O 1
ATOM 2456 N N . ILE A 1 320 ? 8.726 -7.680 -16.954 1.00 87.06 320 ILE A N 1
ATOM 2457 C CA . ILE A 1 320 ? 8.227 -6.324 -16.746 1.00 87.06 320 ILE A CA 1
ATOM 2458 C C . ILE A 1 320 ? 7.723 -6.262 -15.316 1.00 87.06 320 ILE A C 1
ATOM 2460 O O . ILE A 1 320 ? 6.838 -7.028 -14.934 1.00 87.06 320 ILE A O 1
ATOM 2464 N N . THR A 1 321 ? 8.317 -5.370 -14.534 1.00 88.62 321 THR A N 1
ATOM 2465 C CA . THR A 1 321 ? 7.947 -5.108 -13.148 1.00 88.62 321 THR A CA 1
ATOM 2466 C C . THR A 1 321 ? 7.333 -3.720 -13.054 1.00 88.62 321 THR A C 1
ATOM 2468 O O . THR A 1 321 ? 7.970 -2.746 -13.445 1.00 88.62 321 THR A O 1
ATOM 2471 N N . VAL A 1 322 ? 6.129 -3.623 -12.504 1.00 86.81 322 VAL A N 1
ATOM 2472 C CA . VAL A 1 322 ? 5.447 -2.358 -12.225 1.00 86.81 322 VAL A CA 1
ATOM 2473 C C . VAL A 1 322 ? 5.304 -2.217 -10.716 1.00 86.81 322 VAL A C 1
ATOM 2475 O O . VAL A 1 322 ? 4.847 -3.141 -10.045 1.00 86.81 322 VAL A O 1
ATOM 2478 N N . VAL A 1 323 ? 5.732 -1.080 -10.168 1.00 86.38 323 VAL A N 1
ATOM 2479 C CA . VAL A 1 323 ? 5.650 -0.797 -8.728 1.00 86.38 323 VAL A CA 1
ATOM 2480 C C . VAL A 1 323 ? 5.071 0.602 -8.524 1.00 86.38 323 VAL A C 1
ATOM 2482 O O . VAL A 1 323 ? 5.580 1.539 -9.148 1.00 86.38 323 VAL A O 1
ATOM 2485 N N . PRO A 1 324 ? 4.057 0.780 -7.658 1.00 81.88 324 PRO A N 1
ATOM 2486 C CA . PRO A 1 324 ? 3.601 2.107 -7.276 1.00 81.88 324 PRO A CA 1
ATOM 2487 C C . PRO A 1 324 ? 4.713 2.812 -6.496 1.00 81.88 324 PRO A C 1
ATOM 2489 O O . PRO A 1 324 ? 5.359 2.229 -5.625 1.00 81.88 324 PRO A O 1
ATOM 2492 N N . VAL A 1 325 ? 4.959 4.073 -6.820 1.00 82.81 325 VAL A N 1
ATOM 2493 C CA . VAL A 1 325 ? 5.954 4.905 -6.147 1.00 82.81 325 VAL A CA 1
ATOM 2494 C C . VAL A 1 325 ? 5.327 6.233 -5.755 1.00 82.81 325 VAL A C 1
ATOM 2496 O O . VAL A 1 325 ? 4.446 6.759 -6.441 1.00 82.81 325 VAL A O 1
ATOM 2499 N N . ALA A 1 326 ? 5.788 6.782 -4.633 1.00 77.06 326 ALA A N 1
ATOM 2500 C CA . ALA A 1 326 ? 5.566 8.191 -4.362 1.00 77.06 326 ALA A CA 1
ATOM 2501 C C . ALA A 1 326 ? 6.255 9.014 -5.474 1.00 77.06 326 ALA A C 1
ATOM 2503 O O . ALA A 1 326 ? 7.335 8.609 -5.919 1.00 77.06 326 ALA A O 1
ATOM 2504 N N . PRO A 1 327 ? 5.614 10.091 -5.956 1.00 69.38 327 PRO A N 1
ATOM 2505 C CA . PRO A 1 327 ? 6.145 10.921 -7.032 1.00 69.38 327 PRO A CA 1
ATOM 2506 C C . PRO A 1 327 ? 7.443 11.635 -6.647 1.00 69.38 327 PRO A C 1
ATOM 2508 O O . PRO A 1 327 ? 7.673 11.851 -5.431 1.00 69.38 327 PRO A O 1
#

Foldseek 3Di:
DDDDDDDDDDDPPPPPPPPPDPPDPDDPDDPDPPPPDDPPPQPKDKDKDKAKDKDWDDDDAAALDKTKIKIWIWIWIWTDGPNDIDIDDIDTDFQWKKAKAKQDCQQKGKPPRIWTFFPAPCVVPVPDDDDSVPDGGMTIIMIRGHAFDKIWMWMWTQDPNDIYIDTHIHTYFNWKKWKKKWKWADDPQWIWIWIKTKIWHQDPVRFKTWIFIDIGTDTGRDDDDPPKDKDKDDDFDFGIKIWGFPPSPDAQTKIKIATHTDDIFIWIWMFHPDPPDDGDPTDRDRDPPPPQDDPCRMDIDSHQFDKDWDQHPNRMIMIMGMDIDHD

Sequence (327 aa):
MKRSRFYKHQKWHKIILIMIFLLSSGSAGQPTAVQAAPPAQDVTNVSTRYHFSILIPPDPICAGQDYDIIVTPLKDGDGKFKGQKFTYDTKNLVGITIGALVKNKSIGTLSPSKQISGFAWAVANALEDTDPQENPGEALFKFHAKKAGETELYFEALINGQYVAPAVPIKVVNCAYRVTMKYKRKGPIDIVTGSMPGTLIKSSDGQALTGEGLFTFTQIVTRLPPPCTYSISTLQSPTGIKANIVNPNAPPLILHLSFDYAEATQTTIAKCKLGQLGTAAGQDTRQEDPDWFLDLPEVDFQEPWGTKKFPALNGGSMWITVVPVAP

Radius of gyration: 36.6 Å; chains: 1; bounding box: 71×53×124 Å

pLDDT: mean 72.83, std 17.48, range [42.16, 98.12]